Protein AF-A0A9N8RVC7-F1 (afdb_monomer)

Mean predicted aligned error: 15.13 Å

Radius of gyration: 23.0 Å; Cα contacts (8 Å, |Δi|>4): 98; chains: 1; bounding box: 80×50×45 Å

Sequence (177 aa):
MNDPGSRTRYETRLNRVLDHIYDHLDEPLDIDRLAEIACLSPYHWHRIYQAMYGEAVATTVRRLRLHRAAGYLANGSMTIAEIAERSGYSSLQSFTRTFSAVFGMPPAQFRKSGTHRRFRPGNPGDAQMVMRDAVIREVPEMAVISLLRASAFLLSSSKRRHTAFKTVGSADTCRRA

pLDDT: mean 72.62, std 21.23, range [28.55, 94.25]

Secondary structure (DSSP, 8-state):
---HHHHHHHHHHHHHHHHHHHHTTTS---HHHHHHHHTS-HHHHHHHHHHHHSS-HHHHHHHHHHHHHHHHHHH----HHHHHHHTT-S-HHHHHHHHHHHHSS-HHHHHHH-SS----PPPTT-S----------PPPP----------GGGTT---------------------

Nearest PDB structures (foldseek):
  2k9s-assembly1_A  TM=8.130E-01  e=6.448E-06  Escherichia coli K-12
  3oio-assembly1_A  TM=8.093E-01  e=6.448E-06  Chromobacterium violaceum
  3w6v-assembly1_A  TM=8.449E-01  e=4.897E-05  Streptomyces griseus
  6swi-assembly1_A  TM=7.612E-01  e=2.872E-05  Geobacillus stearothermophilus
  3lsg-assembly1_A  TM=7.419E-01  e=4.401E-05  Fusobacterium nucleatum subsp. nucleatum

Foldseek 3Di:
DDDPVVVVLQVVLVVQLVVVCVLQLQDDDDLCVSCVSSVHGSVVNQVSCCVVVVDGPVVVSLVVLLVVLLVCLQPHPDDLVVSCVSSVHPDSVVSQVVSCVVVVDGSPVSSVVRDDPPPDPDDPPPPDDPDDPDDDDDDPDDDDDDDPPPSVVPPPDDDDDDDDDDDDDDDDDDDDD

Organism: NCBI:txid2777537

InterPro domains:
  IPR009057 Homedomain-like superfamily [SSF46689] (12-57)
  IPR009057 Homedomain-like superfamily [SSF46689] (64-114)
  IPR018060 AraC-like, DNA binding HTH domain [PF12833] (34-112)
  IPR018060 AraC-like, DNA binding HTH domain [PS01124] (15-113)
  IPR018060 AraC-like, DNA binding HTH domain [SM00342] (28-111)
  IPR018062 HTH domain AraC-type, conserved site [PS00041] (65-107)
  IPR020449 Transcription regulator HTH, AraC- type, HTH domain [PR00032] (80-95)
  IPR020449 Transcription regulator HTH, AraC- type, HTH domain [PR00032] (95-111)
  IPR050908 DNA gyrase inhibitor-like [PTHR40055] (8-153)

Structure (mmCIF, N/CA/C/O backbone):
data_AF-A0A9N8RVC7-F1
#
_entry.id   AF-A0A9N8RVC7-F1
#
loop_
_atom_site.group_PDB
_atom_site.id
_atom_site.type_symbol
_atom_site.label_atom_id
_atom_site.label_alt_id
_atom_site.label_comp_id
_atom_site.label_asym_id
_atom_site.label_entity_id
_atom_site.label_seq_id
_atom_site.pdbx_PDB_ins_code
_atom_site.Cartn_x
_atom_site.Cartn_y
_atom_site.Cartn_z
_atom_site.occupancy
_atom_site.B_iso_or_equiv
_atom_site.auth_seq_id
_atom_site.auth_comp_id
_atom_site.auth_asym_id
_atom_site.auth_atom_id
_atom_site.pdbx_PDB_model_num
ATOM 1 N N . MET A 1 1 ? 16.309 13.242 -20.262 1.00 48.75 1 MET A N 1
ATOM 2 C CA . MET A 1 1 ? 15.575 12.094 -20.838 1.00 48.75 1 MET A CA 1
ATOM 3 C C . MET A 1 1 ? 14.290 12.668 -21.428 1.00 48.75 1 MET A C 1
ATOM 5 O O . MET A 1 1 ? 13.266 12.624 -20.768 1.00 48.75 1 MET A O 1
ATOM 9 N N . ASN A 1 2 ? 14.388 13.349 -22.582 1.00 48.06 2 ASN A N 1
ATOM 10 C CA . ASN A 1 2 ? 13.404 14.366 -23.011 1.00 48.06 2 ASN A CA 1
ATOM 11 C C . ASN A 1 2 ? 12.808 14.116 -24.412 1.00 48.06 2 ASN A C 1
ATOM 13 O O . ASN A 1 2 ? 12.360 15.059 -25.052 1.00 48.06 2 ASN A O 1
ATOM 17 N N . ASP A 1 3 ? 12.784 12.870 -24.894 1.00 59.34 3 ASP A N 1
ATOM 18 C CA . ASP A 1 3 ? 12.036 12.533 -26.113 1.00 59.34 3 ASP A CA 1
ATOM 19 C C . ASP A 1 3 ? 10.599 12.085 -25.754 1.00 59.34 3 ASP A C 1
ATOM 21 O O . ASP A 1 3 ? 10.449 11.076 -25.049 1.00 59.34 3 ASP A O 1
ATOM 25 N N . PRO A 1 4 ? 9.541 12.792 -26.199 1.00 61.88 4 PRO A N 1
ATOM 26 C CA . PRO A 1 4 ? 8.156 12.464 -25.858 1.00 61.88 4 PRO A CA 1
ATOM 27 C C . PRO A 1 4 ? 7.717 11.078 -26.360 1.00 61.88 4 PRO A C 1
ATOM 29 O O . PRO A 1 4 ? 6.955 10.403 -25.668 1.00 61.88 4 PRO A O 1
ATOM 32 N N . GLY A 1 5 ? 8.252 10.592 -27.488 1.00 66.25 5 GLY A N 1
ATOM 33 C CA . GLY A 1 5 ? 7.932 9.257 -28.013 1.00 66.25 5 GLY A CA 1
ATOM 34 C C . GLY A 1 5 ? 8.456 8.119 -27.131 1.00 66.25 5 GLY A C 1
ATOM 35 O O . GLY A 1 5 ? 7.770 7.116 -26.907 1.00 66.25 5 GLY A O 1
ATOM 36 N N . SER A 1 6 ? 9.655 8.285 -26.570 1.00 69.88 6 SER A N 1
ATOM 37 C CA . SER A 1 6 ? 10.219 7.341 -25.603 1.00 69.88 6 SER A CA 1
ATOM 38 C C . SER A 1 6 ? 9.401 7.279 -24.306 1.00 69.88 6 SER A C 1
ATOM 40 O O . SER A 1 6 ? 9.145 6.187 -23.796 1.00 69.88 6 SER A O 1
ATOM 42 N N . ARG A 1 7 ? 8.905 8.424 -23.816 1.00 74.75 7 ARG A N 1
ATOM 43 C CA . ARG A 1 7 ? 8.124 8.522 -22.574 1.00 74.75 7 ARG A CA 1
ATOM 44 C C . ARG A 1 7 ? 6.806 7.747 -22.651 1.00 74.75 7 ARG A C 1
ATOM 46 O O . ARG A 1 7 ? 6.546 6.931 -21.772 1.00 74.75 7 ARG A O 1
ATOM 53 N N . THR A 1 8 ? 6.034 7.908 -23.728 1.00 77.75 8 THR A N 1
ATOM 54 C CA . THR A 1 8 ? 4.745 7.210 -23.917 1.00 77.75 8 THR A CA 1
ATOM 55 C C . THR A 1 8 ? 4.899 5.683 -23.961 1.00 77.75 8 THR A C 1
ATOM 57 O O . THR A 1 8 ? 4.057 4.937 -23.449 1.00 77.75 8 THR A O 1
ATOM 60 N N . ARG A 1 9 ? 6.009 5.183 -24.528 1.00 78.31 9 ARG A N 1
ATOM 61 C CA . ARG A 1 9 ? 6.320 3.743 -24.536 1.00 78.31 9 ARG A CA 1
ATOM 62 C C . ARG A 1 9 ? 6.629 3.218 -23.133 1.00 78.31 9 ARG A C 1
ATOM 64 O O . ARG A 1 9 ? 6.191 2.116 -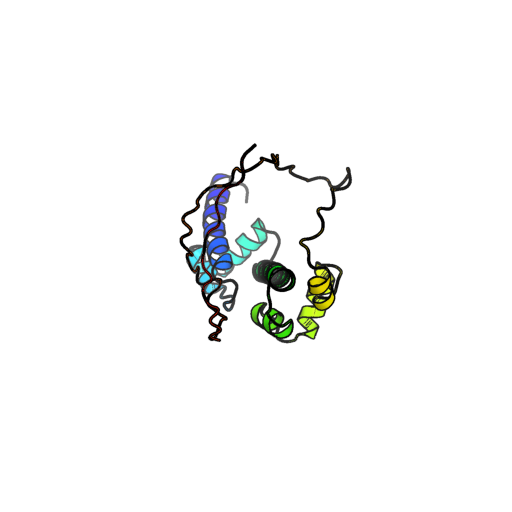22.803 1.00 78.31 9 ARG A O 1
ATOM 71 N N . TYR A 1 10 ? 7.345 3.988 -22.311 1.00 81.75 10 TYR A N 1
ATOM 72 C CA . TYR A 1 10 ? 7.587 3.629 -20.910 1.00 81.75 10 TYR A CA 1
ATOM 73 C C . TYR A 1 10 ? 6.308 3.692 -20.078 1.00 81.75 10 TYR A C 1
ATOM 75 O O . TYR A 1 10 ? 6.049 2.761 -19.326 1.00 81.75 10 TYR A O 1
ATOM 83 N N . GLU A 1 11 ? 5.469 4.710 -20.265 1.00 83.12 11 GLU A N 1
ATOM 84 C CA . GLU A 1 11 ? 4.174 4.827 -19.578 1.00 83.12 11 GLU A CA 1
ATOM 85 C C . GLU A 1 11 ? 3.276 3.616 -19.851 1.00 83.12 11 GLU A C 1
ATOM 87 O O . GLU A 1 11 ? 2.763 3.008 -18.918 1.00 83.12 11 GLU A O 1
ATOM 92 N N . THR A 1 12 ? 3.164 3.181 -21.110 1.00 85.94 12 THR A N 1
ATOM 93 C CA . THR A 1 12 ? 2.364 1.993 -21.4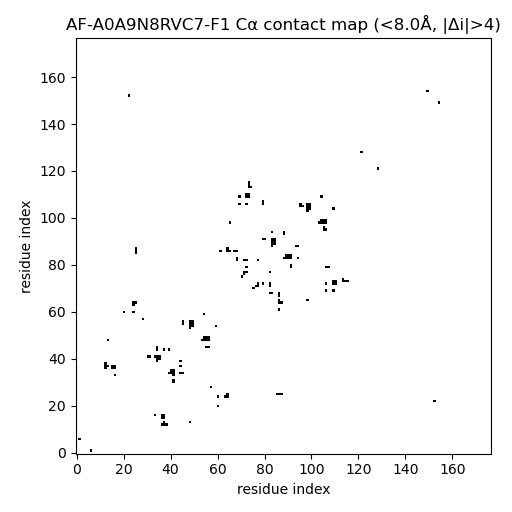60 1.00 85.94 12 THR A CA 1
ATOM 94 C C . THR A 1 12 ? 2.876 0.728 -20.764 1.00 85.94 12 THR A C 1
ATOM 96 O O . THR A 1 12 ? 2.086 -0.090 -20.294 1.00 85.94 12 THR A O 1
ATOM 99 N N . ARG A 1 13 ? 4.202 0.552 -20.684 1.00 86.44 13 ARG A N 1
ATOM 100 C CA . ARG A 1 13 ? 4.819 -0.594 -19.997 1.00 86.44 13 ARG A CA 1
ATOM 101 C C . ARG A 1 13 ? 4.601 -0.525 -18.488 1.00 86.44 13 ARG A C 1
ATOM 103 O O . ARG A 1 13 ? 4.256 -1.533 -17.888 1.00 86.44 13 ARG A O 1
ATOM 110 N N . LEU A 1 14 ? 4.762 0.655 -17.892 1.00 85.62 14 LEU A N 1
ATOM 111 C CA . LEU A 1 14 ? 4.558 0.874 -16.460 1.00 85.62 14 LEU A CA 1
ATOM 112 C C . LEU A 1 14 ? 3.095 0.684 -16.056 1.00 85.62 14 LEU A C 1
ATOM 114 O O . LEU A 1 14 ? 2.842 0.086 -15.017 1.00 85.62 14 LEU A O 1
ATOM 118 N N . ASN A 1 15 ? 2.140 1.097 -16.892 1.00 85.50 15 ASN A N 1
ATOM 119 C CA . ASN A 1 15 ? 0.718 0.879 -16.629 1.00 85.50 15 ASN A CA 1
ATOM 120 C C . ASN A 1 15 ? 0.382 -0.613 -16.511 1.00 85.50 15 ASN A C 1
ATOM 122 O O . ASN A 1 15 ? -0.278 -0.996 -15.557 1.00 85.50 15 ASN A O 1
ATOM 126 N N . ARG A 1 16 ? 0.935 -1.475 -17.377 1.00 86.62 16 ARG A N 1
ATOM 127 C CA . ARG A 1 16 ? 0.752 -2.938 -17.261 1.00 86.62 16 ARG A CA 1
ATOM 128 C C . ARG A 1 16 ? 1.264 -3.490 -15.932 1.00 86.62 16 ARG A C 1
ATOM 130 O O . ARG A 1 16 ? 0.668 -4.396 -15.360 1.00 86.62 16 ARG A O 1
ATOM 137 N N . VAL A 1 17 ? 2.383 -2.951 -15.451 1.00 88.50 17 VAL A N 1
ATOM 138 C CA . VAL A 1 17 ? 2.954 -3.336 -14.156 1.00 88.50 17 VAL A CA 1
ATOM 139 C C . VAL A 1 17 ? 2.061 -2.857 -13.016 1.00 88.50 17 VAL A C 1
ATOM 141 O O . VAL A 1 17 ? 1.826 -3.609 -12.076 1.00 88.50 17 VAL A O 1
ATOM 144 N N . LEU A 1 18 ? 1.537 -1.632 -13.096 1.00 85.94 18 LEU A N 1
ATOM 145 C CA . LEU A 1 18 ? 0.592 -1.116 -12.110 1.00 85.94 18 LEU A CA 1
ATOM 146 C C . LEU A 1 18 ? -0.694 -1.942 -12.074 1.00 85.94 18 LEU A C 1
ATOM 148 O O . LEU A 1 18 ? -1.123 -2.303 -10.983 1.00 85.94 18 LEU A O 1
ATOM 152 N N . ASP A 1 19 ? -1.264 -2.287 -13.228 1.00 87.06 19 ASP A N 1
ATOM 153 C CA . ASP A 1 19 ? -2.443 -3.154 -13.326 1.00 87.06 19 ASP A CA 1
ATOM 154 C C . ASP A 1 19 ? -2.177 -4.500 -12.638 1.00 87.06 19 ASP A C 1
ATOM 156 O O . ASP A 1 19 ? -2.946 -4.933 -11.780 1.00 87.06 19 ASP A O 1
ATOM 160 N N . HIS A 1 20 ? -1.016 -5.106 -12.909 1.00 87.94 20 HIS A N 1
ATOM 161 C CA . HIS A 1 20 ? -0.604 -6.333 -12.235 1.00 87.94 20 HIS A CA 1
ATOM 162 C C . HIS A 1 20 ? -0.481 -6.159 -10.711 1.00 87.94 20 HIS A C 1
ATOM 164 O O . HIS A 1 20 ? -0.968 -7.007 -9.962 1.00 87.94 20 HIS A O 1
ATOM 170 N N . ILE A 1 21 ? 0.112 -5.055 -10.238 1.00 88.06 21 ILE A N 1
ATOM 171 C CA . ILE A 1 21 ? 0.213 -4.733 -8.805 1.00 88.06 21 ILE A CA 1
ATOM 172 C C . ILE A 1 21 ? -1.176 -4.582 -8.169 1.00 88.06 21 ILE A C 1
ATOM 174 O O . ILE A 1 21 ? -1.372 -5.020 -7.036 1.00 88.06 21 ILE A O 1
ATOM 178 N N . TYR A 1 22 ? -2.136 -3.963 -8.861 1.00 84.88 22 TYR A N 1
ATOM 179 C CA . TYR A 1 22 ? -3.501 -3.806 -8.353 1.00 84.88 22 TYR A CA 1
ATOM 180 C C . TYR A 1 22 ? -4.214 -5.152 -8.194 1.00 84.88 22 TYR A C 1
ATOM 182 O O . TYR A 1 22 ? -4.877 -5.370 -7.173 1.00 84.88 22 TYR A O 1
ATOM 190 N N . ASP A 1 23 ? -4.029 -6.052 -9.158 1.00 85.75 23 ASP A N 1
ATOM 191 C CA . ASP A 1 23 ? -4.628 -7.387 -9.145 1.00 85.75 23 ASP A CA 1
ATOM 192 C C . ASP A 1 23 ? -3.991 -8.307 -8.088 1.00 85.75 23 ASP A C 1
ATOM 194 O O . ASP A 1 23 ? -4.701 -9.077 -7.443 1.00 85.75 23 ASP A O 1
ATOM 198 N N . HIS A 1 24 ? -2.682 -8.173 -7.841 1.00 86.25 24 HIS A N 1
ATOM 199 C CA . HIS A 1 24 ? -1.893 -9.081 -6.987 1.00 86.25 24 HIS A CA 1
ATOM 200 C C . HIS A 1 24 ? -1.394 -8.403 -5.702 1.00 86.25 24 HIS A C 1
ATOM 202 O O . HIS A 1 24 ? -0.368 -8.762 -5.129 1.00 86.25 24 HIS A O 1
ATOM 208 N N . LEU A 1 25 ? -2.119 -7.396 -5.210 1.00 83.31 25 LEU A N 1
ATOM 209 C CA . LEU A 1 25 ? -1.658 -6.574 -4.087 1.00 83.31 25 LEU A CA 1
ATOM 210 C C . LEU A 1 25 ? -1.477 -7.364 -2.774 1.00 83.31 25 LEU A C 1
ATOM 212 O O . LEU A 1 25 ? -0.720 -6.922 -1.907 1.00 83.31 25 LEU A O 1
ATOM 216 N N . ASP A 1 26 ? -2.144 -8.512 -2.626 1.00 80.81 26 ASP A N 1
ATOM 217 C CA . ASP A 1 26 ? -2.061 -9.375 -1.437 1.00 80.81 26 ASP A CA 1
ATOM 218 C C . ASP A 1 26 ? -0.863 -10.350 -1.484 1.00 80.81 26 ASP A C 1
ATOM 220 O O . ASP A 1 26 ? -0.553 -10.996 -0.484 1.00 80.81 26 ASP A O 1
ATOM 224 N N . GLU A 1 27 ? -0.155 -10.434 -2.612 1.00 84.56 27 GLU A N 1
ATOM 225 C CA . GLU A 1 27 ? 0.972 -11.350 -2.815 1.00 84.56 27 GLU A CA 1
ATOM 226 C C . GLU A 1 27 ? 2.321 -10.701 -2.449 1.00 84.56 27 GLU A C 1
ATOM 228 O O . GLU A 1 27 ? 2.440 -9.470 -2.412 1.00 84.56 27 GLU A O 1
ATOM 233 N N . PRO A 1 28 ? 3.371 -11.482 -2.132 1.00 82.00 28 PRO A N 1
ATOM 234 C CA . PRO A 1 28 ? 4.713 -10.942 -1.943 1.00 82.00 28 PRO A CA 1
ATOM 235 C C . PRO A 1 28 ? 5.168 -10.131 -3.163 1.00 82.00 28 PRO A C 1
ATOM 237 O O . PRO A 1 28 ? 4.953 -10.523 -4.304 1.00 82.00 28 PRO A O 1
ATOM 240 N N . LEU A 1 29 ? 5.805 -8.985 -2.916 1.00 84.00 29 LEU A N 1
ATOM 241 C CA . LEU A 1 29 ? 6.294 -8.132 -3.993 1.00 84.00 29 LEU A CA 1
ATOM 242 C C . LEU A 1 29 ? 7.567 -8.734 -4.595 1.00 84.00 29 LEU A C 1
ATOM 244 O O . LEU A 1 29 ? 8.609 -8.714 -3.942 1.00 84.00 29 LEU A O 1
ATOM 248 N N . ASP A 1 30 ? 7.485 -9.202 -5.837 1.00 88.50 30 ASP A N 1
ATOM 249 C CA . ASP A 1 30 ? 8.627 -9.711 -6.596 1.00 88.50 30 ASP A CA 1
ATOM 250 C C . ASP A 1 30 ? 9.068 -8.695 -7.659 1.00 88.50 30 ASP A C 1
ATOM 252 O O . ASP A 1 30 ? 8.389 -8.462 -8.659 1.00 88.50 30 ASP A O 1
ATOM 256 N N . ILE A 1 31 ? 10.218 -8.062 -7.425 1.00 86.50 31 ILE A N 1
ATOM 257 C CA . ILE A 1 31 ? 10.769 -7.032 -8.313 1.00 86.50 31 ILE A CA 1
ATOM 258 C C . ILE A 1 31 ? 11.172 -7.623 -9.667 1.00 86.50 31 ILE A C 1
ATOM 260 O O . ILE A 1 31 ? 10.988 -6.956 -10.689 1.00 86.50 31 ILE A O 1
ATOM 264 N N . ASP A 1 32 ? 11.693 -8.849 -9.684 1.00 88.38 32 ASP A N 1
ATOM 265 C CA . ASP A 1 32 ? 12.138 -9.495 -10.915 1.00 88.38 32 ASP A CA 1
ATOM 266 C C . ASP A 1 32 ? 10.930 -9.773 -11.808 1.00 88.38 32 ASP A C 1
ATOM 268 O O . ASP A 1 32 ? 10.924 -9.412 -12.989 1.00 88.38 32 ASP A O 1
ATOM 272 N N . ARG A 1 33 ? 9.832 -10.247 -11.210 1.00 89.25 33 ARG A N 1
ATOM 273 C CA . ARG A 1 33 ? 8.571 -10.444 -11.924 1.00 89.25 33 ARG A CA 1
ATOM 274 C C . ARG A 1 33 ? 7.996 -9.151 -12.504 1.00 89.25 33 ARG A C 1
ATOM 276 O O . ARG A 1 33 ? 7.529 -9.134 -13.645 1.00 89.25 33 ARG A O 1
ATOM 283 N N . LEU A 1 34 ? 8.030 -8.049 -11.754 1.00 88.88 34 LEU A N 1
ATOM 284 C CA . LEU A 1 34 ? 7.554 -6.752 -12.256 1.00 88.88 34 LEU A C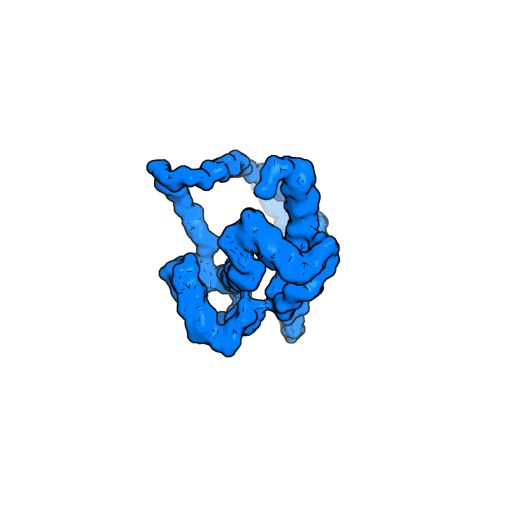A 1
ATOM 285 C C . LEU A 1 34 ? 8.405 -6.239 -13.426 1.00 88.88 34 LEU A C 1
ATOM 287 O O . LEU A 1 34 ? 7.872 -5.646 -14.370 1.00 88.88 34 LEU A O 1
ATOM 291 N N . ALA A 1 35 ? 9.714 -6.488 -13.391 1.00 89.44 35 ALA A N 1
ATOM 292 C CA . ALA A 1 35 ? 10.627 -6.123 -14.466 1.00 89.44 35 ALA A CA 1
ATOM 293 C C . ALA A 1 35 ? 10.377 -6.946 -15.742 1.00 89.44 35 ALA A C 1
ATOM 295 O O . ALA A 1 35 ? 10.342 -6.379 -16.840 1.00 89.44 35 ALA A O 1
ATOM 296 N N . GLU A 1 36 ? 10.104 -8.249 -15.603 1.00 90.44 36 GLU A N 1
ATOM 297 C CA . GLU A 1 36 ? 9.694 -9.121 -16.711 1.00 90.44 36 GLU A CA 1
ATOM 298 C C . GLU A 1 36 ? 8.426 -8.607 -17.405 1.00 90.44 36 GLU A C 1
ATOM 300 O O . GLU A 1 36 ? 8.395 -8.488 -18.632 1.00 90.44 36 GLU A O 1
ATOM 305 N N . ILE A 1 37 ? 7.402 -8.227 -16.630 1.00 88.94 37 ILE A N 1
ATOM 306 C CA . ILE A 1 37 ? 6.138 -7.676 -17.152 1.00 88.94 37 ILE A CA 1
ATOM 307 C C . ILE A 1 37 ? 6.379 -6.367 -17.919 1.00 88.94 37 ILE A C 1
ATOM 309 O O . ILE A 1 37 ? 5.747 -6.110 -18.947 1.00 88.94 37 ILE A O 1
ATOM 313 N N . ALA A 1 38 ? 7.323 -5.546 -17.454 1.00 86.69 38 ALA A N 1
ATOM 314 C CA . ALA A 1 38 ? 7.733 -4.325 -18.143 1.00 86.69 38 ALA A CA 1
ATOM 315 C C . ALA A 1 38 ? 8.604 -4.577 -19.391 1.00 86.69 38 ALA A C 1
ATOM 317 O O . ALA A 1 38 ? 8.859 -3.637 -20.154 1.00 86.69 38 ALA A O 1
ATOM 318 N N . CYS A 1 39 ? 9.075 -5.812 -19.593 1.00 89.12 39 CYS A N 1
ATOM 319 C CA . CYS A 1 39 ? 10.086 -6.195 -20.577 1.00 89.12 39 CYS A CA 1
ATOM 320 C C . CYS A 1 39 ? 11.381 -5.373 -20.437 1.00 89.12 39 CYS A C 1
ATOM 322 O O . CYS A 1 39 ? 11.917 -4.872 -21.430 1.00 89.12 39 CYS A O 1
ATOM 324 N N . LEU A 1 40 ? 11.846 -5.177 -19.199 1.00 86.31 40 LEU A N 1
ATOM 325 C CA . LEU A 1 40 ? 13.066 -4.439 -18.854 1.00 86.31 40 LEU A CA 1
ATOM 326 C C . LEU A 1 40 ? 13.907 -5.255 -17.865 1.00 86.31 40 LEU A C 1
ATOM 328 O O . LEU A 1 40 ? 13.388 -6.108 -17.155 1.00 86.31 40 LEU A O 1
ATOM 332 N N . SER A 1 41 ? 15.207 -4.963 -17.771 1.00 90.56 41 SER A N 1
ATOM 333 C CA . SER A 1 41 ? 16.014 -5.519 -16.681 1.00 90.56 41 SER A CA 1
ATOM 334 C C . SER A 1 41 ? 15.582 -4.923 -15.329 1.00 90.56 41 SER A C 1
ATOM 336 O O . SER A 1 41 ? 15.201 -3.746 -15.293 1.00 90.56 41 SER A O 1
ATOM 338 N N . PRO A 1 42 ? 15.692 -5.665 -14.208 1.00 89.25 42 PRO A N 1
ATOM 339 C CA . PRO A 1 42 ? 15.265 -5.195 -12.883 1.00 89.25 42 PRO A CA 1
ATOM 340 C C . PRO A 1 42 ? 15.871 -3.846 -12.484 1.00 89.25 42 PRO A C 1
ATOM 342 O O . PRO A 1 42 ? 15.170 -2.931 -12.044 1.00 89.25 42 PRO A O 1
ATOM 345 N N . TYR A 1 43 ? 17.173 -3.681 -12.732 1.00 89.12 43 TYR A N 1
ATOM 346 C CA . TYR A 1 43 ? 17.887 -2.437 -12.453 1.00 89.12 43 TYR A CA 1
ATOM 347 C C . TYR A 1 43 ? 17.357 -1.255 -13.278 1.00 89.12 43 TYR A C 1
ATOM 349 O O . TYR A 1 43 ? 17.105 -0.173 -12.741 1.00 89.12 43 TYR A O 1
ATOM 357 N N . HIS A 1 44 ? 17.164 -1.448 -14.589 1.00 87.81 44 HIS A N 1
ATOM 358 C CA . HIS A 1 44 ? 16.673 -0.381 -15.458 1.00 87.81 44 HIS A CA 1
ATOM 359 C C . HIS A 1 44 ? 15.223 -0.026 -15.127 1.00 87.81 44 HIS A C 1
ATOM 361 O O . HIS A 1 44 ? 14.894 1.154 -15.015 1.00 87.81 44 HIS A O 1
ATOM 367 N N . TRP A 1 45 ? 14.379 -1.031 -14.895 1.00 88.88 45 TRP A N 1
ATOM 368 C CA . TRP A 1 45 ? 12.991 -0.839 -14.500 1.00 88.88 45 TRP A CA 1
ATOM 369 C C . TRP A 1 45 ? 12.867 -0.004 -13.223 1.00 88.88 45 TRP A C 1
ATOM 371 O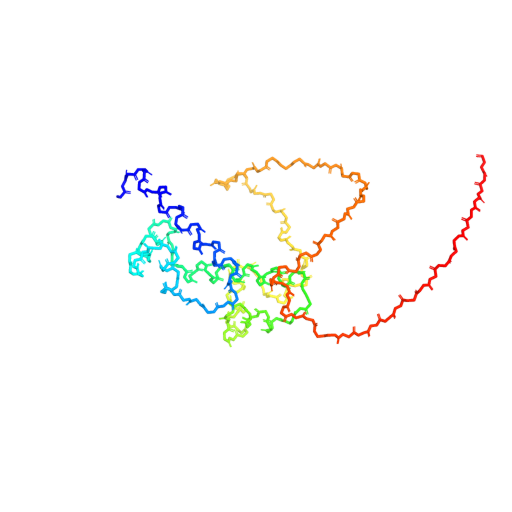 O . TRP A 1 45 ? 12.151 0.996 -13.228 1.00 88.88 45 TRP A O 1
ATOM 381 N N . HIS A 1 46 ? 13.616 -0.339 -12.166 1.00 87.94 46 HIS A N 1
ATOM 382 C CA . HIS A 1 46 ? 13.572 0.407 -10.908 1.00 87.94 46 HIS A CA 1
ATOM 383 C C . HIS A 1 46 ? 13.963 1.882 -11.103 1.00 87.94 46 HIS A C 1
ATOM 385 O O . HIS A 1 46 ? 13.293 2.781 -10.590 1.00 87.94 46 HIS A O 1
ATOM 391 N N . ARG A 1 47 ? 15.006 2.147 -11.905 1.00 87.81 47 ARG A N 1
ATOM 392 C CA . ARG A 1 47 ? 15.451 3.514 -12.217 1.00 87.81 47 ARG A CA 1
ATOM 393 C C . ARG A 1 47 ? 14.394 4.299 -12.995 1.00 87.81 47 ARG A C 1
ATOM 395 O O . ARG A 1 47 ? 14.170 5.470 -12.699 1.00 87.81 47 ARG A O 1
ATOM 402 N N . ILE A 1 48 ? 13.750 3.669 -13.979 1.00 88.19 48 ILE A N 1
ATOM 403 C CA . ILE A 1 48 ? 12.673 4.291 -14.760 1.00 88.19 48 ILE A CA 1
ATOM 404 C C . ILE A 1 48 ? 11.443 4.545 -13.883 1.00 88.19 48 ILE A C 1
ATOM 406 O O . ILE A 1 48 ? 10.883 5.636 -13.941 1.00 88.19 48 ILE A O 1
ATOM 410 N N . TYR A 1 49 ? 11.056 3.588 -13.037 1.00 87.38 49 TYR A N 1
ATOM 411 C CA . TYR A 1 49 ? 9.928 3.737 -12.119 1.00 87.38 49 TYR A CA 1
ATOM 412 C C . TYR A 1 49 ? 10.128 4.934 -11.186 1.00 87.38 49 TYR A C 1
ATOM 414 O O . TYR A 1 49 ? 9.274 5.815 -11.124 1.00 87.38 49 TYR A O 1
ATOM 422 N N . GLN A 1 50 ? 11.287 5.018 -10.524 1.00 88.88 50 GLN A N 1
ATOM 423 C CA . GLN A 1 50 ? 11.610 6.145 -9.647 1.00 88.88 50 GLN A CA 1
ATOM 424 C C . GLN A 1 50 ? 11.672 7.476 -10.404 1.00 88.88 50 GLN A C 1
ATOM 426 O O . GLN A 1 50 ? 11.178 8.480 -9.901 1.00 88.88 50 GLN A O 1
ATOM 431 N N . ALA A 1 51 ? 12.229 7.497 -11.618 1.00 86.00 51 ALA A N 1
ATOM 432 C CA . ALA A 1 51 ? 12.276 8.708 -12.435 1.00 86.00 51 ALA A CA 1
ATOM 433 C C . ALA A 1 51 ? 10.881 9.194 -12.876 1.00 86.00 51 ALA A C 1
ATOM 435 O O . ALA A 1 51 ? 10.692 10.392 -13.073 1.00 86.00 51 ALA A O 1
ATOM 436 N N . MET A 1 52 ? 9.916 8.282 -13.038 1.00 83.44 52 MET A N 1
ATOM 437 C CA . MET A 1 52 ? 8.553 8.601 -13.479 1.00 83.44 52 MET A CA 1
ATOM 438 C C . MET A 1 52 ? 7.608 8.938 -12.320 1.00 83.44 52 MET A C 1
ATOM 440 O O . MET A 1 52 ? 6.849 9.898 -12.427 1.00 83.44 52 MET A O 1
ATOM 444 N N . TYR A 1 53 ? 7.647 8.171 -11.225 1.00 83.12 53 TYR A N 1
ATOM 445 C CA . TYR A 1 53 ? 6.715 8.302 -10.094 1.00 83.12 53 TYR A CA 1
ATOM 446 C C . TYR A 1 53 ? 7.305 9.030 -8.880 1.00 83.12 53 TYR A C 1
ATOM 448 O O . TYR A 1 53 ? 6.569 9.361 -7.956 1.00 83.12 53 TYR A O 1
ATOM 456 N N . GLY A 1 54 ? 8.618 9.274 -8.851 1.00 86.06 54 GLY A N 1
ATOM 457 C CA . GLY A 1 54 ? 9.295 9.967 -7.750 1.00 86.06 54 GLY A CA 1
ATOM 458 C C . GLY A 1 54 ? 9.425 9.153 -6.457 1.00 86.06 54 GLY A C 1
ATOM 459 O O . GLY A 1 54 ? 9.988 9.642 -5.482 1.00 86.06 54 GLY A O 1
ATOM 460 N N . GLU A 1 55 ? 8.938 7.911 -6.430 1.00 86.69 55 GLU A N 1
ATOM 461 C CA . GLU A 1 55 ? 9.014 7.016 -5.276 1.00 86.69 55 GLU A CA 1
ATOM 462 C C . GLU A 1 55 ? 9.425 5.596 -5.687 1.00 86.69 55 GLU A C 1
ATOM 464 O O . GLU A 1 55 ? 9.351 5.212 -6.853 1.00 86.69 55 GLU A O 1
ATOM 469 N N . ALA A 1 56 ? 9.882 4.799 -4.720 1.00 88.62 56 ALA A N 1
ATOM 470 C CA . ALA A 1 56 ? 10.142 3.380 -4.937 1.00 88.62 56 ALA A CA 1
ATOM 471 C C . ALA A 1 56 ? 8.827 2.590 -4.998 1.00 88.62 56 ALA A C 1
ATOM 473 O O . ALA A 1 56 ? 7.897 2.862 -4.235 1.00 88.62 56 ALA A O 1
ATOM 474 N N . VAL A 1 57 ? 8.785 1.539 -5.821 1.00 88.38 57 VAL A N 1
ATOM 475 C CA . VAL A 1 57 ? 7.599 0.676 -5.971 1.00 88.38 57 VAL A CA 1
ATOM 476 C C . VAL A 1 57 ? 7.099 0.117 -4.637 1.00 88.38 57 VAL A C 1
ATOM 478 O O . VAL A 1 57 ? 5.898 0.088 -4.381 1.00 88.38 57 VAL A O 1
ATOM 481 N N . ALA A 1 58 ? 8.009 -0.259 -3.734 1.00 88.38 58 ALA A N 1
ATOM 482 C CA . ALA A 1 58 ? 7.649 -0.790 -2.425 1.00 88.38 58 ALA A CA 1
ATOM 483 C C . ALA A 1 58 ? 6.874 0.237 -1.582 1.00 88.38 58 ALA A C 1
ATOM 485 O O . ALA A 1 58 ? 5.996 -0.134 -0.805 1.00 88.38 58 ALA A O 1
ATOM 486 N N . THR A 1 59 ? 7.170 1.530 -1.737 1.00 88.19 59 THR A N 1
ATOM 487 C CA . THR A 1 59 ? 6.432 2.614 -1.076 1.00 88.19 59 THR A CA 1
ATOM 488 C C . THR A 1 59 ? 5.034 2.750 -1.664 1.00 88.19 59 THR A C 1
ATOM 490 O O . THR A 1 59 ? 4.065 2.791 -0.904 1.00 88.19 59 THR A O 1
ATOM 493 N N . THR A 1 60 ? 4.908 2.707 -2.994 1.00 88.25 60 THR A N 1
ATOM 494 C CA . THR A 1 60 ? 3.607 2.714 -3.673 1.00 88.25 60 THR A CA 1
ATOM 495 C C . THR A 1 60 ? 2.742 1.538 -3.223 1.00 88.25 60 THR A C 1
ATOM 497 O O . THR A 1 60 ? 1.606 1.741 -2.804 1.00 88.25 60 THR A O 1
ATOM 500 N N . VAL A 1 61 ? 3.286 0.317 -3.212 1.00 89.44 61 VAL A N 1
ATOM 501 C CA . VAL A 1 61 ? 2.569 -0.895 -2.781 1.00 89.44 61 VAL A CA 1
ATOM 502 C C . VAL A 1 61 ? 2.126 -0.790 -1.324 1.00 89.44 61 VAL A C 1
ATOM 504 O O . VAL A 1 61 ? 0.965 -1.059 -1.021 1.00 89.44 61 VAL A O 1
ATOM 507 N N . ARG A 1 62 ? 3.000 -0.334 -0.414 1.00 89.00 62 ARG A N 1
ATOM 508 C CA . ARG A 1 62 ? 2.623 -0.095 0.993 1.00 89.00 62 ARG A CA 1
ATOM 509 C C . ARG A 1 62 ? 1.474 0.903 1.106 1.00 89.00 62 ARG A C 1
ATOM 511 O O . ARG A 1 62 ? 0.527 0.653 1.847 1.00 89.00 62 ARG A O 1
ATOM 518 N N . ARG A 1 63 ? 1.527 2.007 0.356 1.00 88.56 63 ARG A N 1
ATOM 519 C CA . ARG A 1 63 ? 0.466 3.022 0.334 1.00 88.56 63 ARG A CA 1
ATOM 520 C C . ARG A 1 63 ? -0.851 2.442 -0.185 1.00 88.56 63 ARG A C 1
ATOM 522 O O . ARG A 1 63 ? -1.888 2.641 0.443 1.00 88.56 63 ARG A O 1
ATOM 529 N N . LEU A 1 64 ? -0.816 1.680 -1.278 1.00 89.06 64 LEU A N 1
ATOM 530 C CA . LEU A 1 64 ? -1.990 1.007 -1.841 1.00 89.06 64 LEU A CA 1
ATOM 531 C C . LEU A 1 64 ? -2.599 -0.006 -0.861 1.00 89.06 64 LEU A C 1
ATOM 533 O O . LEU A 1 64 ? -3.811 0.016 -0.639 1.00 89.06 64 LEU A O 1
ATOM 537 N N . ARG A 1 65 ? -1.773 -0.837 -0.212 1.00 90.94 65 ARG A N 1
ATOM 538 C CA . ARG A 1 65 ? -2.221 -1.784 0.825 1.00 90.94 65 ARG A CA 1
ATOM 539 C C . ARG A 1 65 ? -2.892 -1.068 1.987 1.00 90.94 65 ARG A C 1
ATOM 541 O O . ARG A 1 65 ? -3.951 -1.490 2.438 1.00 90.94 65 ARG A O 1
ATOM 548 N N . LEU A 1 66 ? -2.327 0.053 2.427 1.00 90.50 66 LEU A N 1
ATOM 549 C CA . LEU A 1 66 ? -2.890 0.842 3.516 1.00 90.50 66 LEU A CA 1
ATOM 550 C C . LEU A 1 66 ? -4.231 1.499 3.134 1.00 90.50 66 LEU A C 1
ATOM 552 O O . LEU A 1 66 ? -5.152 1.540 3.950 1.00 90.50 66 LEU A O 1
ATOM 556 N N . HIS A 1 67 ? -4.390 1.956 1.887 1.00 88.94 67 HIS A N 1
ATOM 557 C CA . HIS A 1 67 ? -5.684 2.426 1.378 1.00 88.94 67 HIS A CA 1
ATOM 558 C C . HIS A 1 67 ? -6.728 1.305 1.320 1.00 88.94 67 HIS A C 1
ATOM 560 O O . HIS A 1 67 ? -7.872 1.511 1.730 1.00 88.94 67 HIS A O 1
ATOM 566 N N . ARG A 1 68 ? -6.340 0.105 0.876 1.00 87.62 68 ARG A N 1
ATOM 567 C CA . ARG A 1 68 ? -7.212 -1.078 0.898 1.00 87.62 68 ARG A CA 1
ATOM 568 C C . ARG A 1 68 ? -7.614 -1.440 2.334 1.00 87.62 68 ARG A C 1
ATOM 570 O O . ARG A 1 68 ? -8.792 -1.682 2.591 1.00 87.62 68 ARG A O 1
ATOM 577 N N . ALA A 1 69 ? -6.676 -1.378 3.279 1.00 90.38 69 ALA A N 1
ATOM 578 C CA . ALA A 1 69 ? -6.933 -1.584 4.703 1.00 90.38 69 ALA A CA 1
ATOM 579 C C . ALA A 1 69 ? -7.989 -0.616 5.252 1.00 90.38 69 ALA A C 1
ATOM 581 O O . ALA A 1 69 ? -8.885 -1.032 5.984 1.00 90.38 69 ALA A O 1
ATOM 582 N N . ALA A 1 70 ? -7.931 0.662 4.861 1.00 89.50 70 ALA A N 1
ATOM 583 C CA . ALA A 1 70 ? -8.954 1.641 5.221 1.00 89.50 70 ALA A CA 1
ATOM 584 C C . ALA A 1 70 ? -10.339 1.250 4.673 1.00 89.50 70 ALA A C 1
ATOM 586 O O . ALA A 1 70 ? -11.332 1.353 5.391 1.00 89.50 70 ALA A O 1
ATOM 587 N N . GLY A 1 71 ? -10.408 0.724 3.446 1.00 86.69 71 GLY A N 1
ATOM 588 C CA . GLY A 1 71 ? -11.640 0.166 2.879 1.00 86.69 71 GLY A CA 1
ATOM 589 C C . GLY A 1 71 ? -12.204 -0.996 3.704 1.00 86.69 71 GLY A C 1
ATOM 590 O O . GLY A 1 71 ? -13.391 -0.996 4.031 1.00 86.69 71 GLY A O 1
ATOM 591 N N . TYR A 1 72 ? -11.355 -1.944 4.116 1.00 88.06 72 TYR A N 1
ATOM 592 C CA . TYR A 1 72 ? -11.763 -3.054 4.988 1.00 88.06 72 TYR A CA 1
ATOM 593 C C . TYR A 1 72 ? -12.199 -2.594 6.381 1.00 88.06 72 TYR A C 1
ATOM 595 O O . TYR A 1 72 ? -13.113 -3.172 6.963 1.00 88.06 72 TYR A O 1
ATOM 6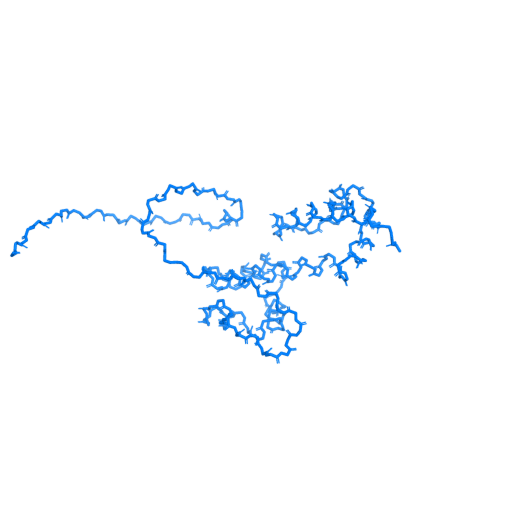03 N N . LEU A 1 73 ? -11.569 -1.552 6.927 1.00 88.69 73 LEU A N 1
ATOM 604 C CA . LEU A 1 73 ? -11.960 -0.980 8.214 1.00 88.69 73 LEU A CA 1
ATOM 605 C C . LEU A 1 73 ? -13.317 -0.272 8.150 1.00 88.69 73 LEU A C 1
ATOM 607 O O . LEU A 1 73 ? -14.036 -0.315 9.144 1.00 88.69 73 LEU A O 1
ATOM 611 N N . ALA A 1 74 ? -13.643 0.364 7.021 1.00 85.44 74 ALA A N 1
ATOM 612 C CA . ALA A 1 74 ? -14.890 1.101 6.834 1.00 85.44 74 ALA A CA 1
ATOM 613 C C . ALA A 1 74 ? -16.088 0.194 6.511 1.00 85.44 74 ALA A C 1
ATOM 615 O O . ALA A 1 74 ? -17.173 0.426 7.033 1.00 85.44 74 ALA A O 1
ATOM 616 N N . ASN A 1 75 ? -15.891 -0.827 5.670 1.00 80.56 75 ASN A N 1
ATOM 617 C CA . ASN A 1 75 ? -16.990 -1.601 5.074 1.00 80.56 75 ASN A CA 1
ATOM 618 C C . ASN A 1 75 ? -16.992 -3.092 5.455 1.00 80.56 75 ASN A C 1
ATOM 620 O O . ASN A 1 75 ? -17.906 -3.821 5.075 1.00 80.56 75 ASN A O 1
ATOM 624 N N . GLY A 1 76 ? -15.958 -3.576 6.147 1.00 78.81 76 GLY A N 1
ATOM 625 C CA . GLY A 1 76 ? -15.755 -4.998 6.421 1.00 78.81 76 GLY A CA 1
ATOM 626 C C . GLY A 1 76 ? -16.021 -5.407 7.870 1.00 78.81 76 GLY A C 1
ATOM 627 O O . GLY A 1 76 ? -15.981 -4.599 8.796 1.00 78.81 76 GLY A O 1
ATOM 628 N N . SER A 1 77 ? -16.222 -6.711 8.073 1.00 82.12 77 SER A N 1
ATOM 629 C CA . SER A 1 77 ? -16.353 -7.349 9.393 1.00 82.12 77 SER A CA 1
ATOM 630 C C . SER A 1 77 ? -15.039 -7.919 9.942 1.00 82.12 77 SER A C 1
ATOM 632 O O . SER A 1 77 ? -14.997 -8.379 11.082 1.00 82.12 77 SER A O 1
ATOM 634 N N . MET A 1 78 ? -13.965 -7.888 9.147 1.00 88.12 78 MET A N 1
ATOM 635 C CA . MET A 1 78 ? -12.656 -8.437 9.508 1.00 88.12 78 MET A CA 1
ATOM 636 C C . MET A 1 78 ? -12.108 -7.816 10.794 1.00 88.12 78 MET A C 1
ATOM 638 O O . MET A 1 78 ? -12.353 -6.649 11.096 1.00 88.12 78 MET A O 1
ATOM 642 N N . THR A 1 79 ? -11.317 -8.547 11.563 1.00 91.69 79 THR A N 1
ATOM 643 C CA . THR A 1 79 ? -10.613 -7.986 12.722 1.00 91.69 79 THR A CA 1
ATOM 644 C C . THR A 1 79 ? -9.473 -7.063 12.275 1.00 91.69 79 THR A C 1
ATOM 646 O O . THR A 1 79 ? -8.970 -7.150 11.157 1.00 91.69 79 THR A O 1
ATOM 649 N N . ILE A 1 80 ? -9.048 -6.141 13.144 1.00 91.12 80 ILE A N 1
ATOM 650 C CA . ILE A 1 80 ? -7.932 -5.230 12.825 1.00 91.12 80 ILE A CA 1
ATOM 651 C C . ILE A 1 80 ? -6.621 -6.020 12.652 1.00 91.12 80 ILE A C 1
ATOM 653 O O . ILE A 1 80 ? -5.794 -5.653 11.823 1.00 91.12 80 ILE A O 1
ATOM 657 N N . ALA A 1 81 ? -6.456 -7.124 13.390 1.00 92.56 81 ALA A N 1
ATOM 658 C CA . ALA A 1 81 ? -5.305 -8.015 13.264 1.00 92.56 81 ALA A CA 1
ATOM 659 C C . ALA A 1 81 ? -5.234 -8.671 11.873 1.00 92.56 81 ALA A C 1
ATOM 661 O O . ALA A 1 81 ? -4.203 -8.567 11.216 1.00 92.56 81 ALA A O 1
ATOM 662 N N . GLU A 1 82 ? -6.340 -9.241 11.383 1.00 91.50 82 GLU A N 1
ATOM 663 C CA . GLU A 1 82 ? -6.397 -9.842 10.039 1.00 91.50 82 GLU A CA 1
ATOM 664 C C . GLU A 1 82 ? -6.148 -8.804 8.934 1.00 91.50 82 GLU A C 1
ATOM 666 O O . GLU A 1 82 ? -5.493 -9.090 7.934 1.00 91.50 82 GLU A O 1
ATOM 671 N N . ILE A 1 83 ? -6.651 -7.576 9.106 1.00 91.62 83 ILE A N 1
ATOM 672 C CA . ILE A 1 83 ? -6.405 -6.486 8.152 1.00 91.62 83 ILE A CA 1
ATOM 673 C C . ILE A 1 83 ? -4.921 -6.100 8.135 1.00 91.62 83 ILE A C 1
ATOM 675 O O . ILE A 1 83 ? -4.369 -5.861 7.059 1.00 91.62 83 ILE A O 1
ATOM 679 N N . ALA A 1 84 ? -4.268 -6.041 9.299 1.00 92.00 84 ALA A N 1
ATOM 680 C CA . ALA A 1 84 ? -2.844 -5.733 9.399 1.00 92.00 84 ALA A CA 1
ATOM 681 C C . ALA A 1 84 ? -1.987 -6.798 8.695 1.00 92.00 84 ALA A C 1
ATOM 683 O O . ALA A 1 84 ? -1.112 -6.446 7.901 1.00 92.00 84 ALA A O 1
ATOM 684 N N . GLU A 1 85 ? -2.292 -8.077 8.923 1.00 90.25 85 GLU A N 1
ATOM 685 C CA . GLU A 1 85 ? -1.608 -9.208 8.290 1.00 90.25 85 GLU A CA 1
ATOM 686 C C . GLU A 1 85 ? -1.765 -9.176 6.764 1.00 90.25 85 GLU A C 1
ATOM 688 O O . GLU A 1 85 ? -0.768 -9.168 6.042 1.00 90.25 85 GLU A O 1
ATOM 693 N N . ARG A 1 86 ? -2.999 -9.023 6.257 1.00 88.38 86 ARG A N 1
ATOM 694 C CA . ARG A 1 86 ? -3.262 -8.892 4.809 1.00 88.38 86 ARG A CA 1
ATOM 695 C C . ARG A 1 86 ? -2.587 -7.682 4.177 1.00 88.38 86 ARG A C 1
ATOM 697 O O . ARG A 1 86 ? -2.214 -7.711 3.012 1.00 88.38 86 ARG A O 1
ATOM 704 N N . SER A 1 87 ? -2.404 -6.614 4.946 1.00 88.31 87 SER A N 1
ATOM 705 C CA . SER A 1 87 ? -1.698 -5.416 4.484 1.00 88.31 87 SER A CA 1
ATOM 706 C C . SER A 1 87 ? -0.170 -5.584 4.491 1.00 88.31 87 SER A C 1
ATOM 708 O O . SER A 1 87 ? 0.548 -4.640 4.157 1.00 88.31 87 SER A O 1
ATOM 710 N N . GLY A 1 88 ? 0.344 -6.765 4.853 1.00 87.00 88 GLY A N 1
ATOM 711 C CA . GLY A 1 88 ? 1.767 -7.097 4.866 1.00 87.00 88 GLY A CA 1
ATOM 712 C C . GLY A 1 88 ? 2.525 -6.573 6.087 1.00 87.00 88 GLY A C 1
ATOM 713 O O . GLY A 1 88 ? 3.738 -6.377 6.004 1.00 87.00 88 GLY A O 1
ATOM 714 N N . TYR A 1 89 ? 1.840 -6.305 7.203 1.00 88.94 89 TYR A N 1
ATOM 715 C CA . TYR A 1 89 ? 2.481 -5.890 8.451 1.00 88.94 89 TYR A CA 1
ATOM 716 C C . TYR A 1 89 ? 2.688 -7.091 9.373 1.00 88.94 89 TYR A C 1
ATOM 718 O O . TYR A 1 89 ? 1.746 -7.802 9.702 1.00 88.94 89 TYR A O 1
ATOM 726 N N . SER A 1 90 ? 3.919 -7.261 9.859 1.00 87.12 90 SER A N 1
ATOM 727 C CA . SER A 1 90 ? 4.275 -8.321 10.811 1.00 87.12 90 SER A CA 1
ATOM 728 C C . SER A 1 90 ? 3.709 -8.099 12.215 1.00 87.12 90 SER A C 1
ATOM 730 O O . SER A 1 90 ? 3.582 -9.044 12.986 1.00 87.12 90 SER A O 1
ATOM 732 N N . SER A 1 91 ? 3.383 -6.853 12.576 1.00 93.06 91 SER A N 1
ATOM 733 C CA . SER A 1 91 ? 2.817 -6.527 13.884 1.00 93.06 91 SER A CA 1
ATOM 734 C C . SER A 1 91 ? 1.698 -5.496 13.800 1.00 93.06 91 SER A C 1
ATOM 736 O O . SER A 1 91 ? 1.778 -4.491 13.084 1.00 93.06 91 SER A O 1
ATOM 738 N N . LEU A 1 92 ? 0.667 -5.714 14.620 1.00 93.31 92 LEU A N 1
ATOM 739 C CA . LEU A 1 92 ? -0.477 -4.813 14.751 1.00 93.31 92 LEU A CA 1
ATOM 740 C C . LEU A 1 92 ? -0.067 -3.409 15.229 1.00 93.31 92 LEU A C 1
ATOM 742 O O . LEU A 1 92 ? -0.664 -2.413 14.821 1.00 93.31 92 LEU A O 1
ATOM 746 N N . GLN A 1 93 ? 0.970 -3.318 16.065 1.00 93.44 93 GLN A N 1
ATOM 747 C CA . GLN A 1 93 ? 1.510 -2.042 16.545 1.00 93.44 93 GLN A CA 1
ATOM 748 C C . GLN A 1 93 ? 2.134 -1.228 15.405 1.00 93.44 93 GLN A C 1
ATOM 750 O O . GLN A 1 93 ? 1.875 -0.029 15.284 1.00 93.44 93 GLN A O 1
ATOM 755 N N . SER A 1 94 ? 2.906 -1.882 14.528 1.00 93.12 94 SER A N 1
ATOM 756 C CA . SER A 1 94 ? 3.485 -1.233 13.347 1.00 93.12 94 SER A CA 1
ATOM 757 C C . SER A 1 94 ? 2.389 -0.717 12.413 1.00 93.12 94 SER A C 1
ATOM 759 O O . SER A 1 94 ? 2.397 0.458 12.042 1.00 93.12 94 SER A O 1
ATOM 761 N N . PHE A 1 95 ? 1.385 -1.556 12.136 1.00 94.06 95 PHE A N 1
ATOM 762 C CA . PHE A 1 95 ? 0.219 -1.167 11.345 1.00 94.06 95 PHE A CA 1
ATOM 763 C C . PHE A 1 95 ? -0.512 0.034 11.953 1.00 94.06 95 PHE A C 1
ATOM 765 O O . PHE A 1 95 ? -0.754 1.018 11.264 1.00 94.06 95 PHE A O 1
ATOM 772 N N . THR A 1 96 ? -0.815 -0.006 13.252 1.00 94.25 96 THR A N 1
ATOM 773 C CA . THR A 1 96 ? -1.549 1.065 13.942 1.00 94.25 96 THR A CA 1
ATOM 774 C C . THR A 1 96 ? -0.796 2.391 13.886 1.00 94.25 96 THR A C 1
ATOM 776 O O . THR A 1 96 ? -1.408 3.425 13.609 1.00 94.25 96 THR A O 1
ATOM 779 N N . ARG A 1 97 ? 0.530 2.375 14.084 1.00 93.56 97 ARG A N 1
ATOM 780 C CA . ARG A 1 97 ? 1.374 3.576 14.004 1.00 93.56 97 ARG A CA 1
ATOM 781 C C . ARG A 1 97 ? 1.368 4.171 12.600 1.00 93.56 97 ARG A C 1
ATOM 783 O O . ARG A 1 97 ? 1.115 5.363 12.446 1.00 93.56 97 ARG A O 1
ATOM 790 N N . THR A 1 98 ? 1.615 3.352 11.578 1.00 92.19 98 THR A N 1
ATOM 791 C CA . THR A 1 98 ? 1.632 3.815 10.184 1.00 92.19 98 THR A CA 1
ATOM 792 C C . THR A 1 98 ? 0.250 4.269 9.719 1.00 92.19 98 THR A C 1
ATOM 794 O O . THR A 1 98 ? 0.136 5.315 9.087 1.00 92.19 98 THR A O 1
ATOM 797 N N . PHE A 1 99 ? -0.809 3.540 10.075 1.00 91.94 99 PHE A N 1
ATOM 798 C CA . PHE A 1 99 ? -2.182 3.903 9.735 1.00 91.94 99 PHE A CA 1
ATOM 799 C C . PHE A 1 99 ? -2.563 5.255 10.344 1.00 91.94 99 PHE A C 1
ATOM 801 O O . PHE A 1 99 ? -3.046 6.136 9.637 1.00 91.94 99 PHE A O 1
ATOM 808 N N . SER A 1 100 ? -2.272 5.453 11.632 1.00 91.75 100 SER A N 1
ATOM 809 C CA . SER A 1 100 ? -2.563 6.716 12.321 1.00 91.75 100 SER A CA 1
ATOM 810 C C . SER A 1 100 ? -1.767 7.884 11.743 1.00 91.75 100 SER A C 1
ATOM 812 O O . SER A 1 100 ? -2.312 8.973 11.612 1.00 91.75 100 SER A O 1
ATOM 814 N N . ALA A 1 101 ? -0.510 7.661 11.347 1.00 89.62 101 ALA A N 1
ATOM 815 C CA . ALA A 1 101 ? 0.307 8.690 10.708 1.00 89.62 101 ALA A CA 1
ATOM 816 C C . ALA A 1 101 ? -0.263 9.147 9.353 1.00 89.62 101 ALA A C 1
ATOM 818 O O . ALA A 1 101 ? -0.166 10.322 9.018 1.00 89.62 101 ALA A O 1
ATOM 819 N N . VAL A 1 102 ? -0.874 8.238 8.584 1.00 87.69 102 VAL A N 1
ATOM 820 C CA . VAL A 1 102 ? -1.426 8.547 7.252 1.00 87.69 102 VAL A CA 1
ATOM 821 C C . VAL A 1 102 ? -2.856 9.090 7.322 1.00 87.69 102 VAL A C 1
ATOM 823 O O . VAL A 1 102 ? -3.190 10.034 6.610 1.00 87.69 102 VAL A O 1
ATOM 826 N N . PHE A 1 103 ? -3.713 8.510 8.165 1.00 86.69 103 PHE A N 1
ATOM 827 C CA . PHE A 1 103 ? -5.140 8.856 8.239 1.00 86.69 103 PHE A CA 1
ATOM 828 C C . PHE A 1 103 ? -5.490 9.816 9.382 1.00 86.69 103 PHE A C 1
ATOM 830 O O . PHE A 1 103 ? -6.635 10.253 9.481 1.00 86.69 103 PHE A O 1
ATOM 837 N N . GLY A 1 104 ? -4.528 10.146 10.247 1.00 86.88 104 GLY A N 1
ATOM 838 C CA . GLY A 1 104 ? -4.707 11.050 11.386 1.00 86.88 104 GLY A CA 1
ATOM 839 C C . GLY A 1 104 ? -5.474 10.448 12.567 1.00 86.88 104 GLY A C 1
ATOM 840 O O . GLY A 1 104 ? -5.725 11.150 13.541 1.00 86.88 104 GLY A O 1
ATOM 841 N N . MET A 1 105 ? -5.861 9.169 12.503 1.00 89.62 105 MET A N 1
ATOM 842 C CA . MET A 1 105 ? -6.571 8.489 13.588 1.00 89.62 105 MET A CA 1
ATOM 843 C C . MET A 1 105 ? -6.273 6.982 13.631 1.00 89.62 105 MET A C 1
ATOM 845 O O . MET A 1 105 ? -5.993 6.385 12.588 1.00 89.62 105 MET A O 1
ATOM 849 N N . PRO A 1 106 ? -6.383 6.338 14.807 1.00 91.69 106 PRO A N 1
ATOM 850 C CA . PRO A 1 106 ? -6.197 4.898 14.944 1.00 91.69 106 PRO A CA 1
ATOM 851 C C . PRO A 1 106 ? -7.241 4.075 14.172 1.00 91.69 106 PRO A C 1
ATOM 853 O O . PRO A 1 106 ? -8.401 4.481 14.073 1.00 91.69 106 PRO A O 1
ATOM 856 N N . PRO A 1 107 ? -6.896 2.858 13.712 1.00 90.75 107 PRO A N 1
ATOM 857 C CA . PRO A 1 107 ? -7.779 2.014 12.903 1.00 90.75 107 PRO A CA 1
ATOM 858 C C . PRO A 1 107 ? -9.074 1.614 13.629 1.00 90.75 107 PRO A C 1
ATOM 860 O O . PRO A 1 107 ? -10.134 1.526 13.011 1.00 90.75 107 PRO A O 1
ATOM 863 N N . ALA A 1 108 ? -9.024 1.421 14.952 1.00 90.19 108 ALA A N 1
ATOM 864 C CA . ALA A 1 108 ? -10.212 1.130 15.758 1.00 90.19 108 ALA A CA 1
ATOM 865 C C . ALA A 1 108 ? -11.194 2.312 15.797 1.00 90.19 108 ALA A C 1
ATOM 867 O O . ALA A 1 108 ? -12.408 2.114 15.749 1.00 90.19 108 ALA A O 1
ATOM 868 N N . GLN A 1 109 ? -10.667 3.537 15.862 1.00 88.50 109 GLN A N 1
ATOM 869 C CA . GLN A 1 109 ? -11.474 4.751 15.799 1.00 88.50 109 GLN A CA 1
ATOM 870 C C . GLN A 1 109 ? -12.012 4.963 14.384 1.00 88.50 109 GLN A C 1
ATOM 872 O O . GLN A 1 109 ? -13.199 5.228 14.236 1.00 88.50 109 GLN A O 1
ATOM 877 N N . PHE A 1 110 ? -11.179 4.736 13.364 1.00 88.12 110 PHE A N 1
ATOM 878 C CA . PHE A 1 110 ? -11.559 4.822 11.955 1.00 88.12 110 PHE A CA 1
ATOM 879 C C . PHE A 1 110 ? -12.767 3.929 11.623 1.00 88.12 110 PHE A C 1
ATOM 881 O O . PHE A 1 110 ? -13.720 4.374 10.982 1.00 88.12 110 PHE A O 1
ATOM 888 N N . ARG A 1 111 ? -12.776 2.690 12.138 1.00 87.94 111 ARG A N 1
ATOM 889 C CA . ARG A 1 111 ? -13.908 1.760 12.008 1.00 87.94 111 ARG A CA 1
ATOM 890 C C . ARG A 1 111 ? -15.191 2.299 12.639 1.00 87.94 111 ARG A C 1
ATO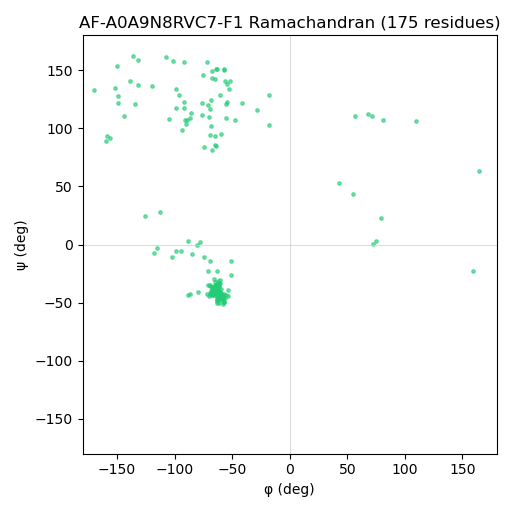M 892 O O . ARG A 1 111 ? -16.249 2.219 12.030 1.00 87.94 111 ARG A O 1
ATOM 899 N N . LYS A 1 112 ? -15.106 2.854 13.852 1.00 84.88 112 LYS A N 1
ATOM 900 C CA . LYS A 1 112 ? -16.270 3.415 14.559 1.00 84.88 112 LYS A CA 1
ATOM 901 C C . LYS A 1 112 ? -16.801 4.685 13.901 1.00 84.88 112 LYS A C 1
ATOM 903 O O . LYS A 1 112 ? -18.006 4.894 13.893 1.00 84.88 112 LYS A O 1
ATOM 908 N N . SER A 1 113 ? -15.914 5.521 13.358 1.00 78.56 113 SER A N 1
ATOM 909 C CA . SER A 1 113 ? -16.306 6.742 12.650 1.00 78.56 113 SER A CA 1
ATOM 910 C C . SER A 1 113 ? -17.006 6.465 11.325 1.00 78.56 113 SER A C 1
ATOM 912 O O . SER A 1 113 ? -17.622 7.382 10.796 1.00 78.56 113 SER A O 1
ATOM 914 N N . GLY A 1 114 ? -16.928 5.222 10.823 1.00 64.56 114 GLY A N 1
ATOM 915 C CA . GLY A 1 114 ? -17.849 4.661 9.841 1.00 64.56 114 GLY A CA 1
ATOM 916 C C . GLY A 1 114 ? -18.210 5.625 8.725 1.00 64.56 114 GLY A C 1
ATOM 917 O O . GLY A 1 114 ? -19.383 5.916 8.541 1.00 64.56 114 GLY A O 1
ATOM 918 N N . THR A 1 115 ? -17.234 6.218 8.040 1.00 53.97 115 THR A N 1
ATOM 919 C CA . THR A 1 115 ? -17.492 6.870 6.755 1.00 53.97 115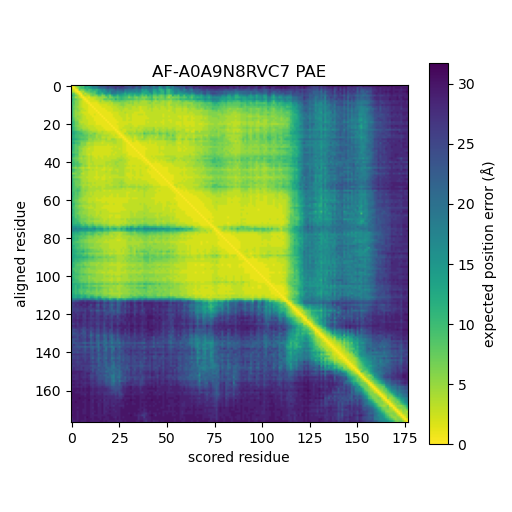 THR A CA 1
ATOM 920 C C . THR A 1 115 ? -16.191 7.245 6.074 1.00 53.97 115 THR A C 1
ATOM 922 O O . THR A 1 115 ? -15.297 7.852 6.667 1.00 53.97 115 THR A O 1
ATOM 925 N N . HIS A 1 116 ? -16.128 6.904 4.786 1.00 55.56 116 HIS A N 1
ATOM 926 C CA . HIS A 1 116 ? -15.364 7.613 3.769 1.00 55.56 116 HIS A CA 1
ATOM 927 C C . HIS A 1 116 ? -15.259 9.075 4.173 1.00 55.56 116 HIS A C 1
ATOM 929 O O . HIS A 1 116 ? -16.295 9.719 4.331 1.00 55.56 116 HIS A O 1
ATOM 935 N N . ARG A 1 117 ? -14.021 9.522 4.434 1.00 50.88 117 ARG A N 1
ATOM 936 C CA . ARG A 1 117 ? -13.624 10.896 4.759 1.00 50.88 117 ARG A CA 1
ATOM 937 C C . ARG A 1 117 ? -14.744 11.844 4.329 1.00 50.88 117 ARG A C 1
ATOM 939 O O . ARG A 1 117 ? -14.908 12.007 3.119 1.00 50.88 117 ARG A O 1
ATOM 946 N N . ARG A 1 118 ? -15.567 12.348 5.276 1.00 45.75 118 ARG A N 1
ATOM 947 C CA . ARG A 1 118 ? -16.658 13.291 4.954 1.00 45.75 118 ARG A CA 1
ATOM 948 C C . ARG A 1 118 ? -16.075 14.256 3.944 1.00 45.75 118 ARG A C 1
ATOM 950 O O . ARG A 1 118 ? -15.009 14.805 4.232 1.00 45.75 118 ARG A O 1
ATOM 957 N N . PHE A 1 119 ? -16.689 14.340 2.763 1.00 49.09 119 PHE A N 1
ATOM 958 C CA . PHE A 1 119 ? -16.191 15.183 1.689 1.00 49.09 119 PHE A CA 1
ATOM 959 C C . PHE A 1 119 ? -15.893 16.552 2.296 1.00 49.09 119 PHE A C 1
ATOM 961 O O . PHE A 1 119 ? -16.800 17.254 2.740 1.00 49.09 119 PHE A O 1
ATOM 968 N N . ARG A 1 120 ? -14.602 16.862 2.443 1.00 50.16 120 ARG A N 1
ATOM 969 C CA . ARG A 1 120 ? -14.157 18.157 2.925 1.00 50.16 120 ARG A CA 1
ATOM 970 C C . ARG A 1 120 ? -14.095 18.995 1.660 1.00 50.16 120 ARG A C 1
ATOM 972 O O . ARG A 1 120 ? -13.227 18.691 0.839 1.00 50.16 120 ARG A O 1
ATOM 979 N N . PRO A 1 121 ? -15.000 19.969 1.455 1.00 51.38 121 PRO A N 1
ATOM 980 C CA . PRO A 1 121 ? -14.800 20.916 0.372 1.00 51.38 121 PRO A CA 1
ATOM 981 C C . PRO A 1 121 ? -13.402 21.517 0.572 1.00 51.38 121 PRO A C 1
ATOM 983 O O . PRO A 1 121 ? -13.071 21.955 1.678 1.00 51.38 121 PRO A O 1
ATOM 986 N N . GLY A 1 122 ? -12.542 21.393 -0.442 1.00 49.75 122 GLY A N 1
ATOM 987 C CA . GLY A 1 122 ? -11.191 21.950 -0.397 1.00 49.75 122 GLY A CA 1
ATOM 988 C C . GLY A 1 122 ? -11.270 23.446 -0.113 1.00 49.75 122 GLY A C 1
ATOM 989 O O . GLY A 1 122 ? -12.182 24.118 -0.601 1.00 49.75 122 GLY A O 1
ATOM 990 N N . ASN A 1 123 ? -10.351 23.968 0.701 1.00 56.19 123 ASN A N 1
ATOM 991 C CA . ASN A 1 123 ? -10.290 25.413 0.894 1.00 56.19 123 ASN A CA 1
ATOM 992 C C . ASN A 1 123 ? -9.838 26.058 -0.430 1.00 56.19 123 ASN A C 1
ATOM 994 O O . ASN A 1 123 ? -8.982 25.489 -1.114 1.00 56.19 123 ASN A O 1
ATOM 998 N N . PRO A 1 124 ? -10.370 27.238 -0.798 1.00 47.97 124 PRO A N 1
ATOM 999 C CA . PRO A 1 124 ? -9.895 27.988 -1.956 1.00 47.97 124 PRO A CA 1
ATOM 1000 C C . PRO A 1 124 ? -8.446 28.426 -1.692 1.00 47.97 124 PRO A C 1
ATOM 1002 O O . PRO A 1 124 ? -8.190 29.416 -1.016 1.00 47.97 124 PRO A O 1
ATOM 1005 N N . GLY A 1 125 ? -7.496 27.609 -2.141 1.00 55.66 125 GLY A N 1
ATOM 1006 C CA . GLY A 1 125 ? -6.072 27.714 -1.818 1.00 55.66 125 GLY A CA 1
ATOM 1007 C C . GLY A 1 125 ? -5.313 26.403 -2.038 1.00 55.66 125 GLY A C 1
ATOM 1008 O O . GLY A 1 125 ? -4.115 26.430 -2.308 1.00 55.66 125 GLY A O 1
ATOM 1009 N N . ASP A 1 126 ? -6.014 25.263 -2.020 1.00 54.53 126 ASP A N 1
ATOM 1010 C CA . ASP A 1 126 ? -5.450 23.966 -2.395 1.00 54.53 126 ASP A CA 1
ATOM 1011 C C . ASP A 1 126 ? -5.305 23.903 -3.928 1.00 54.53 126 ASP A C 1
ATOM 1013 O O . ASP A 1 126 ? -6.187 23.443 -4.659 1.00 54.53 126 ASP A O 1
ATOM 1017 N N . ALA A 1 127 ? -4.199 24.449 -4.435 1.00 47.16 127 ALA A N 1
ATO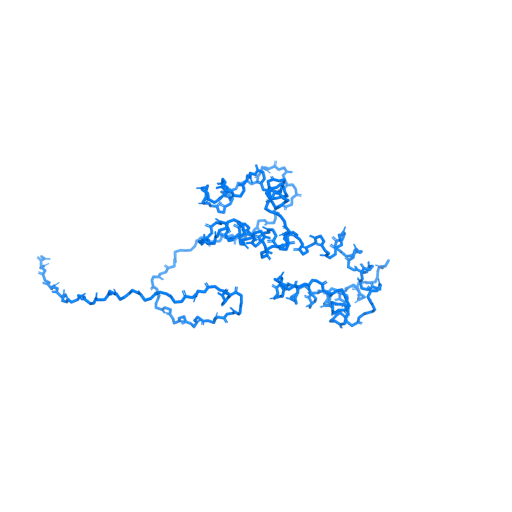M 1018 C CA . ALA A 1 127 ? -3.854 24.487 -5.851 1.00 47.16 127 ALA A CA 1
ATOM 1019 C C . ALA A 1 127 ? -3.558 23.073 -6.382 1.00 47.16 127 ALA A C 1
ATOM 1021 O O . ALA A 1 127 ? -2.414 22.644 -6.392 1.00 47.16 127 ALA A O 1
ATOM 1022 N N . GLN A 1 128 ? -4.620 22.326 -6.701 1.00 50.16 128 GLN A N 1
ATOM 1023 C CA . GLN A 1 128 ? -4.820 21.400 -7.830 1.00 50.16 128 GLN A CA 1
ATOM 1024 C C . GLN A 1 128 ? -6.040 20.504 -7.512 1.00 50.16 128 GLN A C 1
ATOM 1026 O O . GLN A 1 128 ? -5.940 19.287 -7.367 1.00 50.16 128 GLN A O 1
ATOM 1031 N N . MET A 1 129 ? -7.231 21.093 -7.378 1.00 47.53 129 MET A N 1
ATOM 1032 C CA . MET A 1 129 ? -8.471 20.314 -7.346 1.00 47.53 129 MET A CA 1
ATOM 1033 C C . MET A 1 129 ? -9.025 20.256 -8.770 1.00 47.53 129 MET A C 1
ATOM 1035 O O . MET A 1 129 ? -9.635 21.211 -9.244 1.00 47.53 129 MET A O 1
ATOM 1039 N N . VAL A 1 130 ? -8.782 19.151 -9.486 1.00 49.78 130 VAL A N 1
ATOM 1040 C CA . VAL A 1 130 ? -9.512 18.877 -10.732 1.00 49.78 130 VAL A CA 1
ATOM 1041 C C . VAL A 1 130 ? -10.944 18.569 -10.315 1.00 49.78 130 VAL A C 1
ATOM 1043 O O . VAL A 1 130 ? -11.251 17.447 -9.906 1.00 49.78 130 VAL A O 1
ATOM 1046 N N . MET A 1 131 ? -11.799 19.592 -10.334 1.00 44.53 131 MET A N 1
ATOM 1047 C CA . MET A 1 131 ? -13.239 19.426 -10.193 1.00 44.53 131 MET A CA 1
ATOM 1048 C C . MET A 1 131 ? -13.672 18.445 -11.279 1.00 44.53 131 MET A C 1
ATOM 1050 O O . MET A 1 131 ? -13.598 18.738 -12.469 1.00 44.53 131 MET A O 1
ATOM 1054 N N . ARG A 1 132 ? -14.045 17.232 -10.874 1.00 49.28 132 ARG A N 1
ATOM 1055 C CA . ARG A 1 132 ? -14.822 16.362 -11.747 1.00 49.28 132 ARG A CA 1
ATOM 1056 C C . ARG A 1 132 ? -16.234 16.912 -11.698 1.00 49.28 132 ARG A C 1
ATOM 1058 O O . ARG A 1 132 ? -16.791 16.991 -10.604 1.00 49.28 132 ARG A O 1
ATOM 1065 N N . ASP A 1 133 ? -16.785 17.285 -12.846 1.00 40.81 133 ASP A N 1
ATOM 1066 C CA . ASP A 1 133 ? -18.192 17.658 -12.954 1.00 40.81 133 ASP A CA 1
ATOM 1067 C C . ASP A 1 133 ? -19.049 16.460 -12.528 1.00 40.81 133 ASP A C 1
ATOM 1069 O O . ASP A 1 133 ? -19.292 15.520 -13.285 1.00 40.81 133 ASP A O 1
ATOM 1073 N N . ALA A 1 134 ? -19.443 16.446 -11.257 1.00 56.50 134 ALA A N 1
ATOM 1074 C CA . ALA A 1 134 ? -20.318 15.436 -10.698 1.00 56.50 134 ALA A CA 1
ATOM 1075 C C . ALA A 1 134 ? -21.753 15.927 -10.871 1.00 56.50 134 ALA A C 1
ATOM 1077 O O . ALA A 1 134 ? -22.218 16.804 -10.147 1.00 56.50 134 ALA A O 1
ATOM 1078 N N . VAL A 1 135 ? -22.461 15.364 -11.846 1.00 67.38 135 VAL A N 1
ATOM 1079 C CA . VAL A 1 135 ? -23.893 15.614 -12.006 1.00 67.38 135 VAL A CA 1
ATOM 1080 C C . VAL A 1 135 ? -24.640 14.631 -11.113 1.00 67.38 135 VAL A C 1
ATOM 1082 O O . VAL A 1 135 ? -24.613 13.425 -11.361 1.00 67.38 135 VAL A O 1
ATOM 1085 N N . ILE A 1 136 ? -25.312 15.136 -10.077 1.00 74.19 136 ILE A N 1
ATOM 1086 C CA . ILE A 1 136 ? -26.263 14.336 -9.299 1.00 74.19 136 ILE A CA 1
ATOM 1087 C C . ILE A 1 136 ? -27.480 14.102 -10.196 1.00 74.19 136 ILE A C 1
ATOM 1089 O O . ILE A 1 136 ? -28.104 15.055 -10.657 1.00 74.19 136 ILE A O 1
ATOM 1093 N N . ARG A 1 137 ? -27.789 12.837 -10.480 1.00 76.50 137 ARG A N 1
ATOM 1094 C CA . ARG A 1 137 ? -28.973 12.438 -11.247 1.00 76.50 137 ARG A CA 1
ATOM 1095 C C . ARG A 1 137 ? -29.840 11.544 -10.377 1.00 76.50 137 ARG A C 1
ATOM 1097 O O . ARG A 1 137 ? -29.315 10.641 -9.728 1.00 76.50 137 ARG A O 1
ATOM 1104 N N . GLU A 1 138 ? -31.147 11.777 -10.393 1.00 76.94 138 GLU A N 1
ATOM 1105 C CA . GLU A 1 138 ? -32.099 10.796 -9.882 1.00 76.94 138 GLU A CA 1
ATOM 1106 C C . GLU A 1 138 ? -32.096 9.588 -10.818 1.00 76.94 138 GLU A C 1
ATOM 1108 O O . GLU A 1 138 ? -32.250 9.715 -12.035 1.00 76.94 138 GLU A O 1
ATOM 1113 N N . VAL A 1 139 ? -31.842 8.415 -10.247 1.00 80.44 139 VAL A N 1
ATOM 1114 C CA . VAL A 1 139 ? -31.819 7.151 -10.978 1.00 80.44 139 VAL A CA 1
ATOM 1115 C C . VAL A 1 139 ? -33.173 6.481 -10.738 1.00 80.44 139 VAL A C 1
ATOM 1117 O O . VAL A 1 139 ? -33.478 6.196 -9.579 1.00 80.44 139 VAL A O 1
ATOM 1120 N N . PRO A 1 140 ? -34.002 6.251 -11.775 1.00 81.25 140 PRO A N 1
ATOM 1121 C CA . PRO A 1 140 ? -35.275 5.558 -11.600 1.00 81.25 140 PRO A CA 1
ATOM 1122 C C . PRO A 1 140 ? -35.034 4.121 -11.121 1.00 81.25 140 PRO A C 1
ATOM 1124 O O . PRO A 1 140 ? -34.008 3.520 -11.455 1.00 81.25 140 PRO A O 1
ATOM 1127 N N . GLU A 1 141 ? -35.980 3.554 -10.367 1.00 76.44 141 GLU A N 1
ATOM 1128 C CA . GLU A 1 141 ? -35.936 2.131 -10.018 1.00 76.44 141 GLU A CA 1
ATOM 1129 C C . GLU A 1 141 ? -35.852 1.296 -11.301 1.00 76.44 141 GLU A C 1
ATOM 1131 O O . GLU A 1 141 ? -36.704 1.389 -12.185 1.00 76.44 141 GLU A O 1
ATOM 1136 N N . MET A 1 142 ? -34.792 0.498 -11.428 1.00 83.19 142 MET A N 1
ATOM 1137 C CA . MET A 1 142 ? -34.553 -0.326 -12.607 1.00 83.19 142 MET A CA 1
ATOM 1138 C C . MET A 1 142 ? -34.207 -1.752 -12.198 1.00 83.19 142 MET A C 1
ATOM 1140 O O . MET A 1 142 ? -33.419 -1.985 -11.279 1.00 83.19 142 MET A O 1
ATOM 1144 N N . ALA A 1 143 ? -34.788 -2.717 -12.909 1.00 79.19 143 ALA A N 1
ATOM 1145 C CA . ALA A 1 143 ? -34.427 -4.116 -12.766 1.00 79.19 143 ALA A CA 1
ATOM 1146 C C . ALA A 1 143 ? -33.026 -4.331 -13.355 1.00 79.19 143 ALA A C 1
ATOM 1148 O O . ALA A 1 143 ? -32.827 -4.255 -14.567 1.00 79.19 143 ALA A O 1
ATOM 1149 N N . VAL A 1 144 ? -32.049 -4.590 -12.489 1.00 77.94 144 VAL A N 1
ATOM 1150 C CA . VAL A 1 144 ? -30.685 -4.943 -12.889 1.00 77.94 144 VAL A CA 1
ATOM 1151 C C . VAL A 1 144 ? -30.501 -6.454 -12.825 1.00 77.94 144 VAL A C 1
ATOM 1153 O O . VAL A 1 144 ? -30.849 -7.094 -11.834 1.00 77.94 144 VAL A O 1
ATOM 1156 N N . ILE A 1 145 ? -29.914 -7.035 -13.869 1.00 75.88 145 ILE A N 1
ATOM 1157 C CA . ILE A 1 145 ? -29.374 -8.394 -13.804 1.00 75.88 145 ILE A CA 1
ATOM 1158 C C . ILE A 1 145 ? -27.918 -8.247 -13.382 1.00 75.88 145 ILE A C 1
ATOM 1160 O O . ILE A 1 145 ? -27.082 -7.776 -14.154 1.00 75.88 145 ILE A O 1
ATOM 1164 N N . SER A 1 146 ? -27.607 -8.609 -12.142 1.00 59.25 146 SER A N 1
ATOM 1165 C CA . SER A 1 146 ? -26.230 -8.637 -11.667 1.00 59.25 146 SER A CA 1
ATOM 1166 C C . SER A 1 146 ? -25.637 -10.025 -11.892 1.00 59.25 146 SER A C 1
ATOM 1168 O O . SER A 1 146 ? -26.130 -11.039 -11.404 1.00 59.25 146 SER A O 1
ATOM 1170 N N . LEU A 1 147 ? -24.532 -10.075 -12.629 1.00 59.69 147 LEU A N 1
ATOM 1171 C CA . LEU A 1 147 ? -23.595 -11.183 -12.531 1.00 59.69 147 LEU A CA 1
ATOM 1172 C C . LEU A 1 147 ? -22.613 -10.797 -11.433 1.00 59.69 147 LEU A C 1
ATOM 1174 O O . LEU A 1 147 ? -21.772 -9.918 -11.624 1.00 59.69 147 LEU A O 1
ATOM 1178 N N . LEU A 1 148 ? -22.723 -11.443 -10.271 1.00 51.28 148 LEU A N 1
ATOM 1179 C CA . LEU A 1 148 ? -21.657 -11.426 -9.276 1.00 51.28 148 LEU A CA 1
ATOM 1180 C C . LEU A 1 148 ? -20.457 -12.141 -9.893 1.00 51.28 148 LEU A C 1
ATOM 1182 O O . LEU A 1 148 ? -20.250 -13.341 -9.722 1.00 51.28 148 LEU A O 1
ATOM 1186 N N . ARG A 1 149 ? -19.649 -11.393 -10.644 1.00 40.31 149 ARG A N 1
ATOM 1187 C CA . ARG A 1 149 ? -18.302 -11.833 -10.948 1.00 40.31 149 ARG A CA 1
ATOM 1188 C C . ARG A 1 149 ? -17.573 -11.762 -9.621 1.00 40.31 149 ARG A C 1
ATOM 1190 O O . ARG A 1 149 ? -17.215 -10.683 -9.157 1.00 40.31 149 ARG A O 1
ATOM 1197 N N . ALA A 1 150 ? -17.395 -12.919 -8.996 1.00 45.22 150 ALA A N 1
ATOM 1198 C CA . ALA A 1 150 ? -16.398 -13.062 -7.963 1.00 45.22 150 ALA A CA 1
ATOM 1199 C C . ALA A 1 150 ? -15.047 -12.845 -8.650 1.00 45.22 150 ALA A C 1
ATOM 1201 O O . ALA A 1 150 ? -14.403 -13.776 -9.128 1.00 45.22 150 ALA A O 1
ATOM 1202 N N . SER A 1 151 ? -14.639 -11.583 -8.786 1.00 34.00 151 SER A N 1
ATOM 1203 C CA . SER A 1 151 ? -13.224 -11.299 -8.889 1.00 34.00 151 SER A CA 1
ATOM 1204 C C . SER A 1 151 ? -12.593 -11.979 -7.676 1.00 34.00 151 SER A C 1
ATOM 1206 O O . SER A 1 151 ? -13.116 -11.896 -6.558 1.00 34.00 151 SER A O 1
ATOM 1208 N N . ALA A 1 152 ? -11.495 -12.701 -7.897 1.00 45.03 152 ALA A N 1
ATOM 1209 C CA . ALA A 1 152 ? -10.758 -13.395 -6.839 1.00 45.03 152 ALA A CA 1
ATOM 1210 C C . ALA A 1 152 ? -10.414 -12.470 -5.648 1.00 45.03 152 ALA A C 1
ATOM 1212 O O . ALA A 1 152 ? -10.134 -12.942 -4.552 1.00 45.03 152 ALA A O 1
ATOM 1213 N N . PHE A 1 153 ? -10.557 -11.158 -5.846 1.00 42.00 153 PHE A N 1
ATOM 1214 C CA . PHE A 1 153 ? -10.494 -10.092 -4.866 1.00 42.00 153 PHE A CA 1
ATOM 1215 C C . PHE A 1 153 ? -11.381 -10.256 -3.609 1.00 42.00 153 PHE A C 1
ATOM 1217 O O . PHE A 1 153 ? -11.017 -9.734 -2.560 1.00 42.00 153 PHE A O 1
ATOM 1224 N N . LEU A 1 154 ? -12.503 -10.993 -3.651 1.00 37.59 154 LEU A N 1
ATOM 1225 C CA . LEU A 1 154 ? -13.382 -11.175 -2.473 1.00 37.59 154 LEU A CA 1
ATOM 1226 C C . LEU A 1 154 ? -13.482 -12.615 -1.938 1.00 37.59 154 LEU A C 1
ATOM 1228 O O . LEU A 1 154 ? -14.116 -12.840 -0.908 1.00 37.59 154 LEU A O 1
ATOM 1232 N N . LEU A 1 155 ? -12.852 -13.607 -2.575 1.00 32.47 155 LEU A N 1
ATOM 1233 C CA . LEU A 1 155 ? -13.084 -15.021 -2.229 1.00 32.47 155 LEU A CA 1
ATOM 1234 C C . LEU A 1 155 ? -12.185 -15.586 -1.116 1.00 32.47 155 LEU A C 1
ATOM 1236 O O . LEU A 1 155 ? -12.317 -16.753 -0.756 1.00 32.47 155 LEU A O 1
ATOM 1240 N N . SER A 1 156 ? -11.322 -14.780 -0.496 1.00 32.91 156 SER A N 1
ATOM 1241 C CA . SER A 1 156 ? -10.429 -15.268 0.565 1.00 32.91 156 SER A CA 1
ATOM 1242 C C . SER A 1 156 ? -11.081 -15.392 1.956 1.00 32.91 156 SER A C 1
ATOM 1244 O O . SER A 1 156 ? -10.403 -15.803 2.897 1.00 32.91 156 SER A O 1
ATOM 1246 N N . SER A 1 157 ? -12.365 -15.067 2.170 1.00 33.22 157 SER A N 1
ATOM 1247 C CA . SER A 1 157 ? -12.989 -15.251 3.499 1.00 33.22 157 SER A CA 1
ATOM 1248 C C . SER A 1 157 ? -14.518 -15.308 3.483 1.00 33.22 157 SER A C 1
ATOM 1250 O O . SER A 1 157 ? -15.181 -14.307 3.722 1.00 33.22 157 SER A O 1
ATOM 1252 N N . SER A 1 158 ? -15.092 -16.501 3.325 1.00 29.95 158 SER A N 1
ATOM 1253 C CA . SER A 1 158 ? -16.310 -16.855 4.070 1.00 29.95 158 SER A CA 1
ATOM 1254 C C . SER A 1 158 ? -16.470 -18.371 4.141 1.00 29.95 158 SER A C 1
ATOM 1256 O O . SER A 1 158 ? -17.017 -19.034 3.259 1.00 29.95 158 SER A O 1
ATOM 1258 N N . LYS A 1 159 ? -15.950 -18.937 5.230 1.00 33.69 159 LYS A N 1
ATOM 1259 C CA . LYS A 1 159 ? -16.288 -20.282 5.680 1.00 33.69 159 LYS A CA 1
ATOM 1260 C C . LYS A 1 159 ? -17.742 -20.243 6.163 1.00 33.69 159 LYS A C 1
ATOM 1262 O O . LYS A 1 159 ? -18.056 -19.527 7.108 1.00 33.69 159 LYS A O 1
ATOM 1267 N N . ARG A 1 160 ? -18.596 -21.000 5.467 1.00 35.44 160 ARG A N 1
ATOM 1268 C CA . ARG A 1 160 ? -20.006 -21.326 5.758 1.00 35.44 160 ARG A CA 1
ATOM 1269 C C . ARG A 1 160 ? -20.430 -21.079 7.209 1.00 35.44 160 ARG A C 1
ATOM 1271 O O . ARG A 1 160 ? -19.898 -21.717 8.116 1.00 35.44 160 ARG A O 1
ATOM 1278 N N . ARG A 1 161 ? -21.527 -20.340 7.389 1.00 32.78 161 ARG A N 1
ATOM 1279 C CA . ARG A 1 161 ? -22.571 -20.704 8.355 1.00 32.78 161 ARG A CA 1
ATOM 1280 C C . ARG A 1 161 ? -23.932 -20.543 7.694 1.00 32.78 161 ARG A C 1
ATOM 1282 O O . ARG A 1 161 ? -24.277 -19.480 7.194 1.00 32.78 161 ARG A O 1
ATOM 1289 N N . HIS A 1 162 ? -24.649 -21.658 7.658 1.00 33.84 162 HIS A N 1
ATOM 1290 C CA . HIS A 1 162 ? -26.059 -21.740 7.334 1.00 33.84 162 HIS A CA 1
ATOM 1291 C C . HIS A 1 162 ? -26.858 -20.924 8.350 1.00 33.84 162 HIS A C 1
ATOM 1293 O O . HIS A 1 162 ? -26.750 -21.196 9.541 1.00 33.84 162 HIS A O 1
ATOM 1299 N N . THR A 1 163 ? -27.721 -20.030 7.880 1.00 32.03 163 THR A N 1
ATOM 1300 C CA . THR A 1 163 ? -28.991 -19.740 8.553 1.00 32.03 163 THR A CA 1
ATOM 1301 C C . THR A 1 163 ? -30.048 -19.479 7.494 1.00 32.03 163 THR A C 1
ATOM 1303 O O . THR A 1 163 ? -30.005 -18.493 6.764 1.00 32.03 163 THR A O 1
ATOM 1306 N N . ALA A 1 164 ? -30.969 -20.432 7.405 1.00 35.38 164 ALA A N 1
ATOM 1307 C CA . ALA A 1 164 ? -32.235 -20.321 6.714 1.00 35.38 164 ALA A CA 1
ATOM 1308 C C . ALA A 1 164 ? -33.129 -19.272 7.392 1.00 35.38 164 ALA A C 1
ATOM 1310 O O . ALA A 1 164 ? -33.190 -19.229 8.619 1.00 35.38 164 ALA A O 1
ATOM 1311 N N . PHE A 1 165 ? -33.877 -18.504 6.601 1.00 31.62 165 PHE A N 1
ATOM 1312 C CA . PHE A 1 165 ? -35.164 -17.925 7.005 1.00 31.62 165 PHE A CA 1
ATOM 1313 C C . PHE A 1 165 ? -35.968 -17.640 5.723 1.00 31.62 165 PHE A C 1
ATOM 1315 O O . PHE A 1 165 ? -35.582 -16.793 4.929 1.00 31.62 165 PHE A O 1
ATOM 1322 N N . LYS A 1 166 ? -36.786 -18.594 5.267 1.00 29.62 166 LYS A N 1
ATOM 1323 C CA . LYS A 1 166 ? -38.221 -18.802 5.550 1.00 29.62 166 LYS A CA 1
ATOM 1324 C C . LYS A 1 166 ? -39.129 -17.703 4.969 1.00 29.62 166 LYS A C 1
ATOM 1326 O O . LYS A 1 166 ? -39.130 -16.561 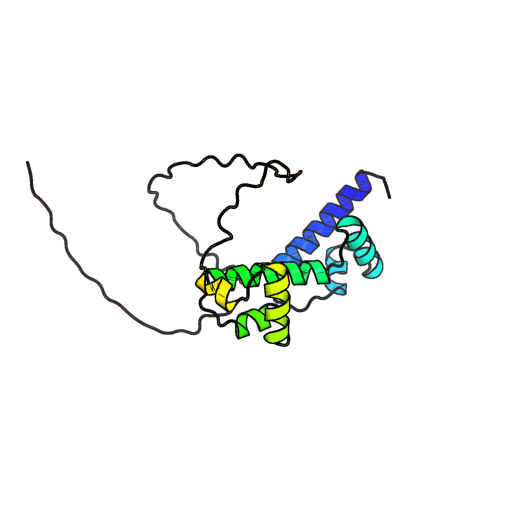5.405 1.00 29.62 166 LYS A O 1
ATOM 1331 N N . THR A 1 167 ? -39.909 -18.146 3.990 1.00 41.44 167 THR A N 1
ATOM 1332 C CA . THR A 1 167 ? -41.081 -17.559 3.330 1.00 41.44 167 THR A CA 1
ATOM 1333 C C . THR A 1 167 ? -42.187 -17.077 4.273 1.00 41.44 167 THR A C 1
ATOM 1335 O O . THR A 1 167 ? -42.565 -17.821 5.176 1.00 41.44 167 THR A O 1
ATOM 1338 N N . VAL A 1 168 ? -42.793 -15.933 3.931 1.00 36.72 168 VAL A N 1
ATOM 1339 C CA . VAL A 1 168 ? -44.221 -15.550 4.067 1.00 36.72 168 VAL A CA 1
ATOM 1340 C C . VAL A 1 168 ? -44.465 -14.580 2.887 1.00 36.72 168 VAL A C 1
ATOM 1342 O O . VAL A 1 168 ? -43.638 -13.703 2.682 1.00 36.72 168 VAL A O 1
ATOM 1345 N N . GLY A 1 169 ? -45.444 -14.671 1.984 1.00 28.69 169 GLY A N 1
ATOM 1346 C CA . GLY A 1 169 ? -46.739 -15.345 1.991 1.00 28.69 169 GLY A CA 1
ATOM 1347 C C . GLY A 1 169 ? -47.872 -14.308 2.053 1.00 28.69 169 GLY A C 1
ATOM 1348 O O . GLY A 1 169 ? -48.115 -13.791 3.131 1.00 28.69 169 GLY A O 1
ATOM 1349 N N . SER A 1 170 ? -48.575 -14.097 0.926 1.00 28.55 170 SER A N 1
ATOM 1350 C CA . SER A 1 170 ? -49.899 -13.437 0.776 1.00 28.55 170 SER A CA 1
ATOM 1351 C C . SER A 1 170 ? -49.943 -11.910 0.975 1.00 28.55 170 SER A C 1
ATOM 1353 O O . SER A 1 170 ? -49.613 -11.401 2.035 1.00 28.55 170 SER A O 1
ATOM 1355 N N . ALA A 1 171 ? -50.168 -11.110 -0.073 1.00 35.97 171 ALA A N 1
ATOM 1356 C CA . ALA A 1 171 ? -51.468 -10.752 -0.663 1.00 35.97 171 ALA A CA 1
ATOM 1357 C C . ALA A 1 171 ? -52.434 -10.110 0.345 1.00 35.97 171 ALA A C 1
ATOM 1359 O O . ALA A 1 171 ? -52.971 -10.808 1.196 1.00 35.97 171 ALA A O 1
ATOM 1360 N N . ASP A 1 172 ? -52.696 -8.811 0.170 1.00 33.00 172 ASP A N 1
ATOM 1361 C CA . ASP A 1 172 ? -54.061 -8.310 0.254 1.00 33.00 172 ASP A CA 1
ATOM 1362 C C . ASP A 1 172 ? -54.259 -7.059 -0.602 1.00 33.00 172 ASP A C 1
ATOM 1364 O O . ASP A 1 172 ? -53.436 -6.147 -0.676 1.00 33.00 172 ASP A O 1
ATOM 1368 N N . THR A 1 173 ? -55.372 -7.107 -1.314 1.00 41.91 173 THR A N 1
ATOM 1369 C CA . THR A 1 173 ? -55.817 -6.182 -2.346 1.00 41.91 173 THR A CA 1
ATOM 1370 C C . THR A 1 173 ? -56.869 -5.266 -1.726 1.00 41.91 173 THR A C 1
ATOM 1372 O O . THR A 1 173 ? -57.585 -5.667 -0.815 1.00 41.91 173 THR A O 1
ATOM 1375 N N . CYS A 1 174 ? -57.071 -4.100 -2.338 1.00 32.28 174 CYS A N 1
ATOM 1376 C CA . CYS A 1 174 ? -58.336 -3.360 -2.321 1.00 32.28 174 CYS A CA 1
ATOM 1377 C C . CYS A 1 174 ? -58.645 -2.495 -1.079 1.00 32.28 174 CYS A C 1
ATOM 1379 O O . CYS A 1 174 ? -59.172 -2.960 -0.070 1.00 32.28 174 CYS A O 1
ATOM 1381 N N . ARG A 1 175 ? -58.545 -1.169 -1.253 1.00 32.41 175 ARG A N 1
ATOM 1382 C CA . ARG A 1 175 ? -59.669 -0.295 -0.889 1.00 32.41 175 ARG A CA 1
ATOM 1383 C C . ARG A 1 175 ? -59.722 0.953 -1.776 1.00 32.41 175 ARG A C 1
ATOM 1385 O O . ARG A 1 175 ? -58.762 1.708 -1.860 1.00 32.41 175 ARG A O 1
ATOM 1392 N N . ARG A 1 176 ? -60.869 1.094 -2.445 1.00 36.75 176 ARG A N 1
ATOM 1393 C CA . ARG A 1 176 ? -61.356 2.252 -3.207 1.00 36.75 176 ARG A CA 1
ATOM 1394 C C . ARG A 1 176 ? -61.424 3.521 -2.349 1.00 36.75 176 ARG A C 1
ATOM 1396 O O . ARG A 1 176 ? -61.802 3.426 -1.181 1.00 36.75 176 ARG A O 1
ATOM 1403 N N . ALA A 1 177 ? -61.256 4.668 -2.996 1.00 39.44 177 ALA A N 1
ATOM 1404 C CA . ALA A 1 177 ? -62.290 5.701 -3.089 1.00 39.44 177 ALA A CA 1
ATOM 1405 C C . ALA A 1 177 ? -62.195 6.328 -4.485 1.00 39.44 177 ALA A C 1
ATOM 1407 O O . ALA A 1 177 ? -61.046 6.571 -4.915 1.00 39.44 177 ALA A O 1
#

Solvent-accessible surface area (backbone atoms only — not comparable to full-atom values): 11512 Å² total; per-residue (Å²): 142,84,55,71,71,62,49,56,57,50,50,58,30,49,47,56,36,50,54,49,47,68,76,46,62,78,53,86,88,53,63,62,61,46,10,56,69,43,72,40,56,49,71,59,38,54,53,50,46,31,73,73,69,74,46,55,68,70,57,53,51,50,51,52,30,52,54,51,40,51,50,43,41,53,78,47,88,70,52,72,60,60,43,24,46,58,48,71,34,96,41,59,66,61,38,39,54,54,44,21,71,74,71,74,44,44,60,73,56,50,32,72,66,53,58,79,76,73,85,69,81,75,63,100,77,64,91,81,72,82,80,69,90,76,78,88,71,91,76,75,95,69,94,76,88,80,79,85,73,76,53,76,88,67,70,87,73,78,83,85,78,92,77,88,81,84,92,82,83,82,90,87,79,89,82,88,132